Protein AF-A0A8T5AN10-F1 (afdb_monomer_lite)

Radius of gyration: 20.68 Å; chains: 1; bounding box: 49×26×60 Å

Foldseek 3Di:
DLLLLLLVVLLVVLEAEDDDPPDPCVVVVVVVVVVVNVVVVVVVVVVVVVLLLVLLVLLCVQLVVPLPFDSVLSSVLSVVLCVLVVVLSVVLNVVSVVQQHRFYAYPVDPVSNVVSVVVNVVSSVVSVVVCVVVLLVSLQVSLQSQLVSSCVSSVNSGPSVSSSVSSSVSSVVVVVVSVVVVVVD

Sequence (185 aa):
MFVAAVVTALAYSKIQFVGRPSGALFPTFWAILIFVMVIAVVFMYGILVVIWFIESVIVKFACGKGSGWDLKPAASITGYTFLVDIILVLVTAVAFWFLIPPVTINIADLKSAQQAVTIFRAQLDWFWLCCLPVSLLGIAWKSYLGSLGAYFGTGGKCSRKWGFMVFFCIGFIGLLISFIAYALW

Secondary structure (DSSP, 8-state):
-HHHHHHHHHHHHTEEEES--SSTTHHHHHHHHHHHHHHHHHHHHHHHHHHHHHHHHHHHHHH-TTT---HHHHHHHHHHHHHHHHHHHHHHHHHHHHHS--EEEETT-HHHHHHHHHHHHHHHHHHHHHHHHHHHHHHHHHHHHHHHHHHHHTTT-S-HHHHHHHHHHHHHHHHHHHHHHHHT-

Structure (mmCIF, N/CA/C/O backbone):
data_AF-A0A8T5AN10-F1
#
_entry.id   AF-A0A8T5AN10-F1
#
loop_
_atom_site.group_PDB
_atom_site.id
_atom_site.type_symbol
_atom_site.label_atom_id
_atom_site.label_alt_id
_atom_site.label_comp_id
_atom_site.label_asym_id
_atom_site.label_entity_id
_atom_site.label_seq_id
_atom_site.pdbx_PDB_ins_code
_atom_site.Cartn_x
_atom_site.Cartn_y
_atom_site.Cartn_z
_atom_site.occupancy
_atom_site.B_iso_or_equiv
_atom_site.auth_seq_id
_atom_site.auth_comp_id
_atom_site.auth_asym_id
_atom_site.auth_atom_id
_atom_site.pdbx_PDB_model_num
ATOM 1 N N . MET A 1 1 ? -3.321 1.758 -1.322 1.00 57.12 1 MET A N 1
ATOM 2 C CA . MET A 1 1 ? -2.128 2.617 -1.516 1.00 57.12 1 MET A CA 1
ATOM 3 C C . MET A 1 1 ? -0.815 1.847 -1.398 1.00 57.12 1 MET A C 1
ATOM 5 O O . MET A 1 1 ? -0.004 1.966 -2.304 1.00 57.12 1 MET A O 1
ATOM 9 N N . PHE A 1 2 ? -0.593 1.034 -0.355 1.00 63.88 2 PHE A N 1
ATOM 10 C CA . PHE A 1 2 ? 0.683 0.311 -0.174 1.00 63.88 2 PHE A CA 1
ATOM 11 C C . PHE A 1 2 ? 0.990 -0.681 -1.311 1.00 63.88 2 PHE A C 1
ATOM 13 O O . PHE A 1 2 ? 2.088 -0.677 -1.858 1.00 63.88 2 PHE A O 1
ATOM 20 N N . VAL A 1 3 ? -0.012 -1.458 -1.735 1.00 67.62 3 VAL A N 1
ATOM 21 C CA . VAL A 1 3 ? 0.102 -2.366 -2.890 1.00 67.62 3 VAL A CA 1
ATOM 22 C C . VAL A 1 3 ? 0.462 -1.600 -4.166 1.00 67.62 3 VAL A C 1
ATOM 24 O O . VAL A 1 3 ? 1.348 -2.026 -4.893 1.00 67.62 3 VAL A O 1
ATOM 27 N N . ALA A 1 4 ? -0.143 -0.429 -4.389 1.00 67.25 4 ALA A N 1
ATOM 28 C CA . ALA A 1 4 ? 0.126 0.409 -5.558 1.00 67.25 4 ALA A CA 1
ATOM 29 C C . ALA A 1 4 ? 1.594 0.816 -5.658 1.00 67.25 4 ALA A C 1
ATOM 31 O O . ALA A 1 4 ? 2.234 0.613 -6.682 1.00 67.25 4 ALA A O 1
ATOM 32 N N . ALA A 1 5 ? 2.128 1.355 -4.562 1.00 68.50 5 ALA A N 1
ATOM 33 C CA . ALA A 1 5 ? 3.503 1.826 -4.490 1.00 68.50 5 ALA A CA 1
ATOM 34 C C . ALA A 1 5 ? 4.505 0.694 -4.750 1.00 68.50 5 ALA A C 1
ATOM 36 O O . ALA A 1 5 ? 5.470 0.871 -5.491 1.00 68.50 5 ALA A O 1
ATOM 37 N N . VAL A 1 6 ? 4.251 -0.479 -4.162 1.00 72.06 6 VAL A N 1
ATOM 38 C CA . VAL A 1 6 ? 5.112 -1.654 -4.319 1.00 72.06 6 VAL A CA 1
ATOM 39 C C . VAL A 1 6 ? 5.021 -2.224 -5.730 1.00 72.06 6 VAL A C 1
ATOM 41 O O . VAL A 1 6 ? 6.056 -2.510 -6.319 1.00 72.06 6 VAL A O 1
ATOM 44 N N . VA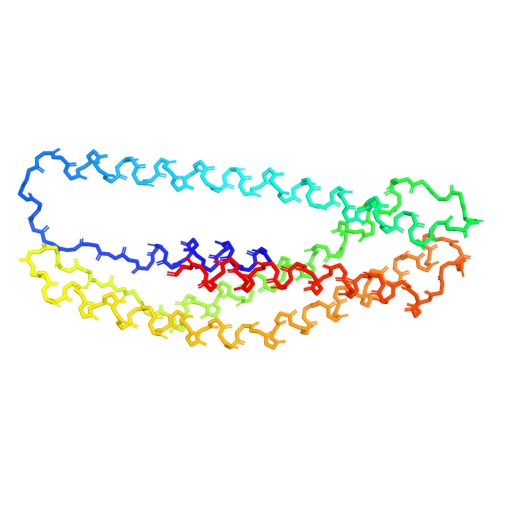L A 1 7 ? 3.822 -2.328 -6.308 1.00 73.00 7 VAL A N 1
ATOM 45 C CA . VAL A 1 7 ? 3.641 -2.761 -7.703 1.00 73.00 7 VAL A CA 1
ATOM 46 C C . VAL A 1 7 ? 4.370 -1.819 -8.657 1.00 73.00 7 VAL A C 1
ATOM 48 O O . VAL A 1 7 ? 5.088 -2.289 -9.531 1.00 73.00 7 VAL A O 1
ATOM 51 N N . THR A 1 8 ? 4.279 -0.505 -8.449 1.00 72.81 8 THR A N 1
ATOM 52 C CA . THR A 1 8 ? 5.019 0.477 -9.248 1.00 72.81 8 THR A CA 1
ATOM 53 C C . THR A 1 8 ? 6.532 0.296 -9.108 1.00 72.81 8 THR A C 1
ATOM 55 O O . THR A 1 8 ? 7.234 0.230 -10.114 1.00 72.81 8 THR A O 1
ATOM 58 N N . ALA A 1 9 ? 7.053 0.154 -7.885 1.00 75.19 9 ALA A N 1
ATOM 59 C CA . ALA A 1 9 ? 8.483 -0.068 -7.656 1.00 75.19 9 ALA A CA 1
ATOM 60 C C . ALA A 1 9 ? 8.988 -1.373 -8.303 1.00 75.19 9 ALA A C 1
ATOM 62 O O . ALA A 1 9 ? 10.062 -1.402 -8.906 1.00 75.19 9 ALA A O 1
ATOM 63 N N . LEU A 1 10 ? 8.198 -2.447 -8.222 1.00 79.56 10 LEU A N 1
ATOM 64 C CA . LEU A 1 10 ? 8.506 -3.720 -8.870 1.00 79.56 10 LEU A CA 1
ATOM 65 C C . LEU A 1 10 ? 8.392 -3.634 -10.396 1.00 79.56 10 LEU A C 1
ATOM 67 O O . LEU A 1 10 ? 9.184 -4.254 -11.097 1.00 79.56 10 LEU A O 1
ATOM 71 N N . ALA A 1 11 ? 7.461 -2.845 -10.930 1.00 80.50 11 ALA A N 1
ATOM 72 C CA . ALA A 1 11 ? 7.365 -2.609 -12.364 1.00 80.50 11 ALA A CA 1
ATOM 73 C C . ALA A 1 11 ? 8.633 -1.941 -12.898 1.00 80.50 11 ALA A C 1
ATOM 75 O O . ALA A 1 11 ? 9.181 -2.396 -13.899 1.00 80.50 11 ALA A O 1
ATOM 76 N N . TYR A 1 12 ? 9.166 -0.941 -12.191 1.00 78.50 12 TYR A N 1
ATOM 77 C CA . TYR A 1 12 ? 10.433 -0.314 -12.571 1.00 78.50 12 TYR A CA 1
ATOM 78 C C . TYR A 1 12 ? 11.617 -1.286 -12.541 1.00 78.50 12 TYR A C 1
ATOM 80 O O . TYR A 1 12 ? 12.475 -1.206 -13.418 1.00 78.50 12 TYR A O 1
ATOM 88 N N . SER A 1 13 ? 11.660 -2.238 -11.602 1.00 79.62 13 SER A N 1
ATOM 89 C CA . SER A 1 13 ? 12.754 -3.222 -11.541 1.00 79.62 13 SER A CA 1
ATOM 90 C C . SER A 1 13 ? 12.724 -4.253 -12.678 1.00 79.62 13 SER A C 1
ATOM 92 O O . SER A 1 13 ? 13.742 -4.884 -12.963 1.00 79.62 13 SER A O 1
ATOM 94 N N . LYS A 1 14 ? 11.581 -4.406 -13.361 1.00 82.88 14 LYS A N 1
ATOM 95 C CA . LYS A 1 14 ? 11.419 -5.283 -14.530 1.00 82.88 14 LYS A CA 1
ATOM 96 C C . LYS A 1 14 ? 11.853 -4.626 -15.844 1.00 82.88 14 LYS A C 1
ATOM 98 O O . LYS A 1 14 ? 11.997 -5.343 -16.832 1.00 82.88 14 LYS A O 1
ATOM 103 N N . ILE A 1 15 ? 12.072 -3.308 -15.877 1.00 84.00 15 ILE A N 1
ATOM 104 C CA . ILE A 1 15 ? 12.476 -2.590 -17.092 1.00 84.00 15 ILE A CA 1
ATOM 105 C C . ILE A 1 15 ? 13.997 -2.654 -17.256 1.00 84.00 15 ILE A C 1
ATOM 107 O O . ILE A 1 15 ? 14.756 -2.175 -16.417 1.00 84.00 15 ILE A O 1
ATOM 111 N N . GLN A 1 16 ? 14.446 -3.201 -18.381 1.00 82.69 16 GLN A N 1
ATOM 112 C CA . GLN A 1 16 ? 15.849 -3.261 -1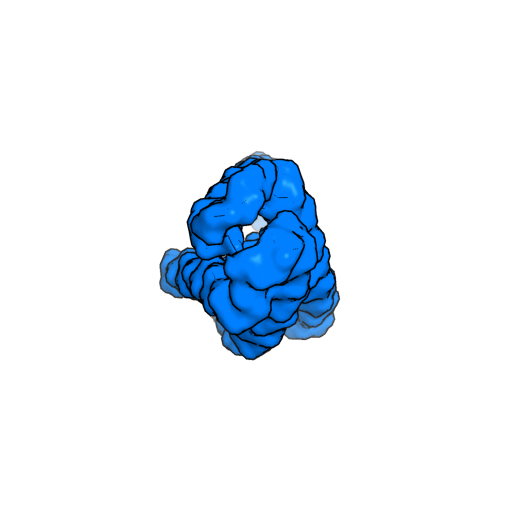8.774 1.00 82.69 16 GLN A CA 1
ATOM 113 C C . GLN A 1 16 ? 16.046 -2.459 -20.056 1.00 82.69 16 GLN A C 1
ATOM 115 O O . GLN A 1 16 ? 15.373 -2.698 -21.052 1.00 82.69 16 GLN A O 1
ATOM 120 N N . PHE A 1 17 ? 16.978 -1.514 -20.065 1.00 77.69 17 PHE A N 1
ATOM 121 C CA . PHE A 1 17 ? 17.279 -0.743 -21.270 1.00 77.69 17 PHE A CA 1
ATOM 122 C C . PHE A 1 17 ? 18.488 -1.354 -21.972 1.00 77.69 17 PHE A C 1
ATOM 124 O O . PHE A 1 17 ? 19.524 -1.579 -21.348 1.00 77.69 17 PHE A O 1
ATOM 131 N N . VAL A 1 18 ? 18.354 -1.622 -23.270 1.00 76.06 18 VAL A N 1
ATOM 132 C CA . VAL A 1 18 ? 19.391 -2.250 -24.098 1.00 76.06 18 VAL A CA 1
ATOM 133 C C . VAL A 1 18 ? 19.685 -1.351 -25.296 1.00 76.06 18 VAL A C 1
ATOM 135 O O . VAL A 1 18 ? 18.785 -0.734 -25.858 1.00 76.06 18 VAL A O 1
ATOM 138 N N . GLY A 1 19 ? 20.954 -1.258 -25.685 1.00 65.62 19 GLY A N 1
ATOM 139 C CA . GLY A 1 19 ? 21.417 -0.432 -26.803 1.00 65.62 19 GLY A CA 1
ATOM 140 C C . GLY A 1 19 ? 22.648 0.384 -26.419 1.00 65.62 19 GLY A C 1
ATOM 141 O O . GLY A 1 19 ? 22.835 0.715 -25.250 1.00 65.62 19 GLY A O 1
ATOM 142 N N . ARG A 1 20 ? 23.522 0.687 -27.389 1.00 61.16 20 ARG A N 1
ATOM 143 C CA . ARG A 1 20 ? 24.678 1.566 -27.157 1.00 61.16 20 ARG A CA 1
ATOM 144 C C . ARG A 1 20 ? 24.143 2.975 -26.888 1.00 61.16 20 ARG A C 1
ATOM 146 O O . ARG A 1 20 ? 23.580 3.568 -27.808 1.00 61.16 20 ARG A O 1
ATOM 153 N N . PRO A 1 21 ? 24.320 3.535 -25.682 1.00 58.41 21 PRO A N 1
ATOM 154 C CA . PRO A 1 21 ? 23.979 4.923 -25.461 1.00 58.41 21 PRO A CA 1
ATOM 155 C C . PRO A 1 21 ? 24.988 5.756 -26.242 1.00 58.41 21 PRO A C 1
ATOM 157 O O . PRO A 1 21 ? 26.191 5.704 -25.980 1.00 58.41 21 PRO A O 1
ATOM 160 N N . SER A 1 22 ? 24.526 6.503 -27.234 1.00 51.16 22 SER A N 1
ATOM 161 C CA . SER A 1 22 ? 25.349 7.484 -27.930 1.00 51.16 22 SER A CA 1
ATOM 162 C C . SER A 1 22 ? 25.585 8.686 -27.004 1.00 51.16 22 SER A C 1
ATOM 164 O O . SER A 1 22 ? 24.939 9.719 -27.149 1.00 51.16 22 SER A O 1
ATOM 166 N N . GLY A 1 23 ? 26.465 8.543 -26.006 1.00 58.66 23 GLY A N 1
ATOM 167 C CA . GLY A 1 23 ? 26.969 9.663 -25.205 1.00 58.66 23 GLY A CA 1
ATOM 168 C C . GLY A 1 23 ? 27.204 9.379 -23.718 1.00 58.66 23 GLY A C 1
ATOM 169 O O . GLY A 1 23 ? 26.529 8.565 -23.091 1.00 58.66 23 GLY A O 1
ATOM 170 N N . ALA A 1 24 ? 28.130 10.144 -23.130 1.00 60.81 24 ALA A N 1
ATOM 171 C CA . ALA A 1 24 ? 28.491 10.142 -21.706 1.00 60.81 24 ALA A CA 1
ATOM 172 C C . ALA A 1 24 ? 27.356 10.574 -20.745 1.00 60.81 24 ALA A C 1
ATOM 174 O O . ALA A 1 24 ? 27.554 10.606 -19.535 1.00 60.81 24 ALA A O 1
ATOM 175 N N . LEU A 1 25 ? 26.169 10.908 -21.264 1.00 64.38 25 LEU A N 1
ATOM 176 C CA . LEU A 1 25 ? 25.013 11.386 -20.496 1.00 64.38 25 LEU A CA 1
ATOM 177 C C . LEU A 1 25 ? 24.139 10.257 -19.934 1.00 64.38 25 LEU A C 1
ATOM 179 O O . LEU A 1 25 ? 23.373 10.485 -19.001 1.00 64.38 25 LEU A O 1
ATOM 183 N N . PHE A 1 26 ? 24.251 9.039 -20.467 1.00 69.69 26 PHE A N 1
ATOM 184 C CA . PHE A 1 26 ? 23.431 7.906 -20.029 1.00 69.69 26 PHE A CA 1
ATOM 185 C C . PHE A 1 26 ? 23.692 7.475 -18.572 1.00 69.69 26 PHE A C 1
ATOM 187 O O . PHE A 1 26 ? 22.717 7.274 -17.849 1.00 69.69 26 PHE A O 1
ATOM 194 N N . PRO A 1 27 ? 24.947 7.402 -18.078 1.00 73.25 27 PRO A N 1
ATOM 195 C CA . PRO A 1 27 ? 25.214 7.120 -16.666 1.00 73.25 27 PRO A CA 1
ATOM 196 C C . PRO A 1 27 ? 24.633 8.191 -15.732 1.00 73.25 27 PRO A C 1
ATOM 198 O O . PRO A 1 27 ? 24.065 7.863 -14.694 1.00 73.25 27 PRO A O 1
ATOM 201 N N . THR A 1 28 ? 24.719 9.467 -16.122 1.00 76.56 28 THR A N 1
ATOM 202 C CA . THR A 1 28 ? 24.169 10.595 -15.354 1.00 76.56 28 THR A CA 1
ATOM 203 C C . THR A 1 28 ? 22.644 10.556 -15.314 1.00 76.56 28 THR A C 1
ATOM 205 O O . THR A 1 28 ? 22.054 10.725 -14.251 1.00 76.56 28 THR A O 1
ATOM 208 N N . PHE A 1 29 ? 21.998 10.277 -16.450 1.00 76.50 29 PHE A N 1
ATOM 209 C CA . PHE A 1 29 ? 20.549 10.085 -16.523 1.00 76.50 29 PHE A CA 1
ATOM 210 C C . PHE A 1 29 ? 20.086 8.951 -15.600 1.00 76.50 29 PHE A C 1
ATOM 212 O O . PHE A 1 29 ? 19.151 9.131 -14.822 1.00 76.50 29 PHE A O 1
ATOM 219 N N . TRP A 1 30 ? 20.786 7.815 -15.619 1.00 73.94 30 TRP A N 1
ATOM 220 C CA . TRP A 1 30 ? 20.497 6.691 -14.731 1.00 73.94 30 TRP A CA 1
ATOM 221 C C . TRP A 1 30 ? 20.664 7.026 -13.254 1.00 73.94 30 TRP A C 1
ATOM 223 O O . TRP A 1 30 ? 19.800 6.677 -12.450 1.00 73.94 30 TRP A O 1
ATOM 233 N N . ALA A 1 31 ? 21.740 7.724 -12.892 1.00 77.12 31 ALA A N 1
ATOM 234 C CA . ALA A 1 31 ? 21.970 8.155 -11.518 1.00 77.12 31 ALA A CA 1
ATOM 235 C C . ALA A 1 31 ? 20.852 9.087 -11.019 1.00 77.12 31 ALA A C 1
ATOM 237 O O . ALA A 1 31 ? 20.359 8.905 -9.907 1.00 77.12 31 ALA A O 1
ATOM 238 N N . ILE A 1 32 ? 20.400 10.032 -11.854 1.00 81.31 32 ILE A N 1
ATOM 239 C CA . ILE A 1 32 ? 19.269 10.917 -11.538 1.00 81.31 32 ILE A CA 1
ATOM 240 C C . ILE A 1 32 ? 17.982 10.104 -11.361 1.00 81.31 32 ILE A C 1
ATOM 242 O O . ILE A 1 32 ? 17.253 10.319 -10.396 1.00 81.31 32 ILE A O 1
ATOM 246 N N . LEU A 1 33 ? 17.712 9.147 -12.250 1.00 78.19 33 LEU A N 1
ATO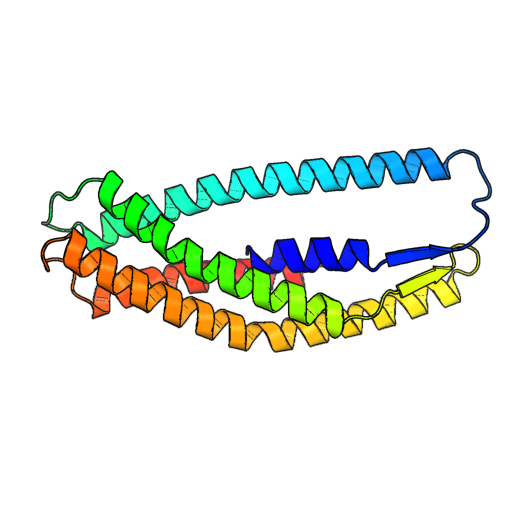M 247 C CA . LEU A 1 33 ? 16.498 8.331 -12.200 1.00 78.19 33 LEU A CA 1
ATOM 248 C C . LEU A 1 33 ? 16.446 7.479 -10.921 1.00 78.19 33 LEU A C 1
ATOM 250 O O . LEU A 1 33 ? 15.423 7.458 -10.237 1.00 78.19 33 LEU A O 1
ATOM 254 N N . ILE A 1 34 ? 17.565 6.856 -10.539 1.00 77.69 34 ILE A N 1
ATOM 255 C CA . ILE A 1 34 ? 17.687 6.112 -9.275 1.00 77.69 34 ILE A CA 1
ATOM 256 C C . ILE A 1 34 ? 17.513 7.049 -8.073 1.00 77.69 34 ILE A C 1
ATOM 258 O O . ILE A 1 34 ? 16.790 6.719 -7.137 1.00 77.69 34 ILE A O 1
ATOM 262 N N . PHE A 1 35 ? 18.133 8.229 -8.090 1.00 77.38 35 PHE A N 1
ATOM 263 C CA . PHE A 1 35 ? 18.009 9.197 -7.001 1.00 77.38 35 PHE A CA 1
ATOM 264 C C . PHE A 1 35 ? 16.558 9.659 -6.798 1.00 77.38 35 PHE A C 1
ATOM 266 O O . PHE A 1 35 ? 16.062 9.672 -5.670 1.00 77.38 35 PHE A O 1
ATOM 273 N N . VAL A 1 36 ? 15.847 9.958 -7.889 1.00 80.94 36 VAL A N 1
ATOM 274 C CA . VAL A 1 36 ? 14.420 10.314 -7.860 1.00 80.94 36 VAL A CA 1
ATOM 275 C C . VAL A 1 36 ? 13.575 9.159 -7.319 1.00 80.94 36 VAL A C 1
ATOM 277 O O . VAL A 1 36 ? 12.701 9.393 -6.485 1.00 80.94 36 VAL A O 1
ATOM 280 N N . MET A 1 37 ? 13.860 7.915 -7.721 1.00 72.81 37 MET A N 1
ATOM 281 C CA . MET A 1 37 ? 13.190 6.719 -7.187 1.00 72.81 37 MET A CA 1
ATOM 282 C C . MET A 1 37 ? 13.373 6.594 -5.672 1.00 72.81 37 MET A C 1
ATOM 284 O O . MET A 1 37 ? 12.403 6.371 -4.949 1.00 72.81 37 MET A O 1
ATOM 288 N N . VAL A 1 38 ? 14.600 6.775 -5.174 1.00 75.88 38 VAL A N 1
ATOM 289 C CA . VAL A 1 38 ? 14.901 6.690 -3.737 1.00 75.88 38 VAL A CA 1
ATOM 290 C C . VAL A 1 38 ? 14.159 7.777 -2.959 1.00 75.88 38 VAL A C 1
ATOM 292 O O . VAL A 1 38 ? 13.511 7.470 -1.958 1.00 75.88 38 VAL A O 1
ATOM 295 N N . ILE A 1 39 ? 14.186 9.028 -3.432 1.00 80.69 39 ILE A N 1
ATOM 296 C CA . ILE A 1 39 ? 13.437 10.126 -2.800 1.00 80.69 39 ILE A CA 1
ATOM 297 C C . ILE A 1 39 ? 11.939 9.826 -2.785 1.00 80.69 39 ILE A C 1
ATOM 299 O O . ILE A 1 39 ? 11.294 10.011 -1.753 1.00 80.69 39 ILE A O 1
ATOM 303 N N . ALA A 1 40 ? 11.385 9.334 -3.896 1.00 74.50 40 ALA A N 1
ATOM 304 C CA . ALA A 1 40 ? 9.974 8.983 -3.981 1.00 74.50 40 ALA A CA 1
ATOM 305 C C . ALA A 1 40 ? 9.594 7.910 -2.947 1.00 74.50 40 ALA A C 1
ATOM 307 O O . ALA A 1 40 ? 8.575 8.048 -2.273 1.00 74.50 40 ALA A O 1
ATOM 308 N N . VAL A 1 41 ? 10.431 6.885 -2.753 1.00 72.81 41 VAL A N 1
ATOM 309 C CA . VAL A 1 41 ? 10.208 5.840 -1.738 1.00 72.81 41 VAL A CA 1
ATOM 310 C C . VAL A 1 41 ? 10.250 6.412 -0.318 1.00 72.81 41 VAL A C 1
ATOM 312 O O . VAL A 1 41 ? 9.361 6.118 0.484 1.00 72.81 41 VAL A O 1
ATOM 315 N N . VAL A 1 42 ? 11.236 7.259 -0.002 1.00 77.75 42 VAL A N 1
ATOM 316 C CA . VAL A 1 42 ? 11.343 7.904 1.322 1.00 77.75 42 VAL A CA 1
ATOM 317 C C . VAL A 1 42 ? 10.124 8.784 1.599 1.00 77.75 42 VAL A C 1
ATOM 319 O O . VAL A 1 42 ? 9.525 8.708 2.674 1.00 77.75 42 VAL A O 1
ATOM 322 N N . PHE A 1 43 ? 9.715 9.585 0.616 1.00 80.12 43 PHE A N 1
ATOM 323 C CA . PHE A 1 43 ? 8.548 10.453 0.725 1.00 80.12 43 PHE A CA 1
ATOM 324 C C . PHE A 1 43 ? 7.254 9.650 0.919 1.00 80.12 43 PHE A C 1
ATOM 326 O O . PHE A 1 43 ? 6.438 9.979 1.782 1.00 80.12 43 PHE A O 1
ATOM 333 N N . MET A 1 44 ? 7.102 8.542 0.188 1.00 73.75 44 MET A N 1
ATOM 334 C CA . MET A 1 44 ? 5.975 7.622 0.346 1.00 73.75 44 MET A CA 1
ATOM 335 C C . MET A 1 44 ? 5.909 7.025 1.754 1.00 73.75 44 MET A C 1
ATOM 337 O O . MET A 1 44 ? 4.824 6.955 2.328 1.00 73.75 44 MET A O 1
ATOM 341 N N . TYR A 1 45 ? 7.046 6.654 2.350 1.00 75.12 45 TYR A N 1
ATOM 342 C CA . TYR A 1 45 ? 7.078 6.174 3.734 1.00 75.12 45 TYR A CA 1
ATOM 343 C C . TYR A 1 45 ? 6.608 7.245 4.729 1.00 75.12 45 TYR A C 1
ATOM 345 O O . TYR A 1 45 ? 5.811 6.957 5.622 1.00 75.12 45 TYR A O 1
ATOM 353 N N . GLY A 1 46 ? 7.027 8.500 4.538 1.00 80.62 46 GLY A N 1
ATOM 354 C CA . GLY A 1 46 ? 6.553 9.629 5.343 1.00 80.62 46 GLY A CA 1
ATOM 355 C C . GLY A 1 46 ? 5.035 9.821 5.257 1.00 80.62 46 GLY A C 1
ATOM 356 O O . GLY A 1 46 ? 4.365 9.925 6.285 1.00 80.62 46 GLY A O 1
ATOM 357 N N . ILE A 1 47 ? 4.473 9.785 4.044 1.00 81.75 47 ILE A N 1
ATOM 358 C CA . ILE A 1 47 ? 3.020 9.873 3.830 1.00 81.75 47 ILE A CA 1
ATOM 359 C C . ILE A 1 47 ? 2.285 8.731 4.539 1.00 81.75 47 ILE A C 1
ATOM 361 O O . ILE A 1 47 ? 1.235 8.961 5.135 1.00 81.75 47 ILE A O 1
ATOM 365 N N . LEU A 1 48 ? 2.827 7.512 4.518 1.00 77.31 48 LEU A N 1
ATOM 366 C CA . LEU A 1 48 ? 2.200 6.360 5.170 1.00 77.31 48 LEU A CA 1
ATOM 367 C C . LEU A 1 48 ? 2.071 6.542 6.684 1.00 77.31 48 LEU A C 1
ATOM 369 O O . LEU A 1 48 ? 1.022 6.225 7.242 1.00 77.31 48 LEU A O 1
ATOM 373 N N . VAL A 1 49 ? 3.092 7.101 7.339 1.00 83.56 49 VAL A N 1
ATOM 374 C CA . VAL A 1 49 ? 3.035 7.420 8.775 1.00 83.56 49 VAL A CA 1
ATOM 375 C C . VAL A 1 49 ? 1.949 8.461 9.057 1.00 83.56 49 VAL A C 1
ATOM 377 O O . VAL A 1 49 ? 1.183 8.315 10.010 1.00 83.56 49 VAL A O 1
ATOM 380 N N . VAL A 1 50 ? 1.840 9.484 8.205 1.00 87.00 50 VAL A N 1
ATOM 381 C CA . VAL A 1 50 ? 0.808 10.523 8.330 1.00 87.00 50 VAL A CA 1
ATOM 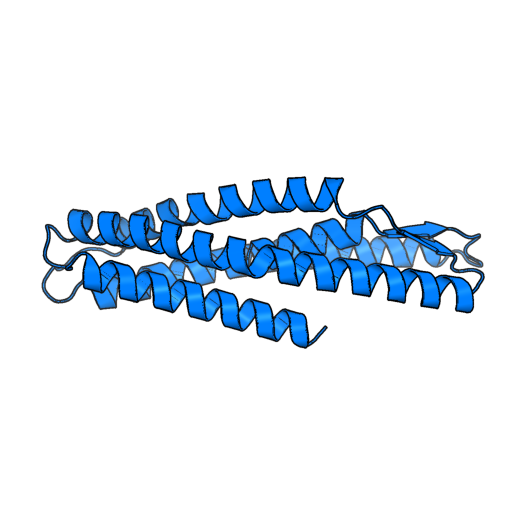382 C C . VAL A 1 50 ? -0.592 9.933 8.144 1.00 87.00 50 VAL A C 1
ATOM 384 O O . VAL A 1 50 ? -1.472 10.196 8.960 1.00 87.00 50 VAL A O 1
ATOM 387 N N . ILE A 1 51 ? -0.801 9.096 7.124 1.00 83.50 51 ILE A N 1
ATOM 388 C CA . ILE A 1 51 ? -2.087 8.424 6.883 1.00 83.50 51 ILE A CA 1
ATOM 389 C C . ILE A 1 51 ? -2.448 7.530 8.067 1.00 83.50 51 ILE A C 1
ATOM 391 O O . ILE A 1 51 ? -3.554 7.644 8.586 1.00 83.50 51 ILE A O 1
ATOM 395 N N . TRP A 1 52 ? -1.520 6.700 8.549 1.00 86.31 52 TRP A N 1
ATOM 396 C CA . TRP A 1 52 ? -1.749 5.863 9.729 1.00 86.31 52 TRP A CA 1
ATOM 397 C C . TRP A 1 52 ? -2.172 6.693 10.949 1.00 86.31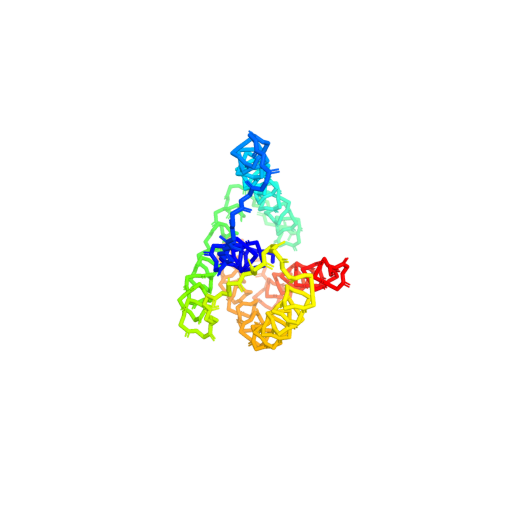 52 TRP A C 1
ATOM 399 O O . TRP A 1 52 ? -3.102 6.323 11.674 1.00 86.31 52 TRP A O 1
ATOM 409 N N . PHE A 1 53 ? -1.533 7.844 11.162 1.00 87.81 53 PHE A N 1
ATOM 410 C CA . PHE A 1 53 ? -1.902 8.748 12.245 1.00 87.81 53 PHE A CA 1
ATOM 411 C C . PHE A 1 53 ? -3.318 9.314 12.060 1.00 87.81 53 PHE A C 1
ATOM 413 O O . PHE A 1 53 ? -4.116 9.290 12.998 1.00 87.81 53 PHE A O 1
ATOM 420 N N . ILE A 1 54 ? -3.667 9.752 10.846 1.00 89.06 54 ILE A N 1
ATOM 421 C CA . ILE A 1 54 ? -5.011 10.242 10.507 1.00 89.06 54 ILE A CA 1
ATOM 422 C C . ILE A 1 54 ? -6.063 9.146 10.733 1.00 89.06 54 ILE A C 1
ATOM 424 O O . ILE A 1 54 ? -7.067 9.403 11.398 1.00 89.06 54 ILE A O 1
ATOM 428 N N . GLU A 1 55 ? -5.832 7.919 10.256 1.00 87.69 55 GLU A N 1
ATOM 429 C CA . GLU A 1 55 ? -6.732 6.777 10.476 1.00 87.69 55 GLU A CA 1
ATOM 430 C C . GLU A 1 55 ? -6.954 6.531 11.974 1.00 87.69 55 GLU A C 1
ATOM 432 O O . GLU A 1 55 ? -8.088 6.365 12.425 1.00 87.69 55 GLU A O 1
ATOM 437 N N . SER A 1 56 ? -5.882 6.584 12.766 1.00 88.00 56 SER A N 1
ATOM 438 C CA . SER A 1 56 ? -5.928 6.401 14.222 1.00 88.00 56 SER A CA 1
ATOM 439 C C . SER A 1 56 ? -6.771 7.473 14.915 1.00 88.00 56 SER A C 1
ATOM 441 O O . SER A 1 56 ? -7.547 7.170 15.826 1.00 88.00 56 SER A O 1
ATOM 443 N N . VAL A 1 57 ? -6.670 8.723 14.458 1.00 89.44 57 VAL A N 1
ATOM 444 C CA . VAL A 1 57 ? -7.490 9.836 14.948 1.00 89.44 57 VAL A CA 1
ATOM 445 C C . VAL A 1 57 ? -8.959 9.653 14.555 1.00 89.44 57 VAL A C 1
ATOM 447 O O . VAL A 1 57 ? -9.834 9.789 15.413 1.00 89.44 57 VAL A O 1
ATOM 450 N N . ILE A 1 58 ? -9.250 9.293 13.301 1.00 88.12 58 ILE A N 1
ATOM 451 C CA . ILE A 1 58 ? -10.625 9.053 12.831 1.00 88.12 58 ILE A CA 1
ATOM 452 C C . ILE A 1 58 ? -11.273 7.933 13.646 1.00 88.12 58 ILE A C 1
ATOM 454 O O . ILE A 1 58 ? -12.381 8.104 14.156 1.00 88.12 58 ILE A O 1
ATOM 458 N N . VAL A 1 59 ? -10.573 6.811 13.828 1.00 86.81 59 VAL A N 1
ATOM 459 C CA . VAL A 1 59 ? -11.059 5.681 14.626 1.00 86.81 59 VAL A CA 1
ATOM 460 C C . VAL A 1 59 ? -11.321 6.120 16.064 1.00 86.81 59 VAL A C 1
ATOM 462 O O . VAL A 1 59 ? -12.393 5.817 16.594 1.00 86.81 59 VAL A O 1
ATOM 465 N N . LYS A 1 60 ? -10.410 6.897 16.674 1.00 87.94 60 LYS A N 1
ATOM 466 C CA . LYS A 1 60 ? -10.599 7.452 18.022 1.00 87.94 60 LYS A CA 1
ATOM 467 C C . LYS A 1 60 ? -11.907 8.230 18.136 1.00 87.94 60 LYS A C 1
ATOM 469 O O . LYS A 1 60 ? -12.676 7.969 19.059 1.00 87.94 60 LYS A O 1
ATOM 474 N N . PHE A 1 61 ? -12.171 9.162 17.223 1.00 87.75 61 PHE A N 1
ATOM 475 C CA . PHE A 1 61 ? -13.383 9.984 17.266 1.00 87.75 61 PHE A CA 1
ATOM 476 C C . PHE A 1 61 ? -14.651 9.189 16.939 1.00 87.75 61 PHE A C 1
ATOM 478 O O . PHE A 1 61 ? -15.673 9.357 17.604 1.00 87.75 61 PHE A O 1
ATOM 485 N N . ALA A 1 62 ? -14.591 8.294 15.952 1.00 86.31 62 ALA A N 1
ATOM 486 C CA . ALA A 1 62 ? -15.748 7.529 15.499 1.00 86.31 62 ALA A CA 1
ATOM 487 C C . ALA A 1 62 ? -16.181 6.448 16.503 1.00 86.31 62 ALA A C 1
ATOM 489 O O . ALA A 1 62 ? -17.379 6.218 16.672 1.00 86.31 62 ALA A O 1
ATOM 490 N N . CYS A 1 63 ? -15.225 5.804 17.180 1.00 82.38 63 CYS A N 1
ATOM 491 C CA . CYS A 1 63 ? -15.475 4.723 18.142 1.00 82.38 63 CYS A CA 1
ATOM 492 C C . CYS A 1 63 ? -15.427 5.191 19.609 1.00 82.38 63 CYS A C 1
ATOM 494 O O . CYS A 1 63 ? -15.797 4.438 20.505 1.00 82.38 63 CYS A O 1
ATOM 496 N N . GLY A 1 64 ? -14.980 6.425 19.868 1.00 73.69 64 GLY A N 1
ATOM 497 C CA . GLY A 1 64 ? -14.747 6.959 21.213 1.00 73.69 64 GLY A CA 1
ATOM 498 C C . GLY A 1 64 ? -15.921 7.681 21.868 1.00 73.69 64 GLY A C 1
ATOM 499 O O . GLY A 1 64 ? -15.761 8.189 22.980 1.00 73.69 64 GLY A O 1
ATOM 500 N N . LYS A 1 65 ? -17.091 7.757 21.215 1.00 70.19 65 LYS A N 1
ATOM 501 C CA . LYS A 1 65 ? -18.275 8.423 21.783 1.00 70.19 65 LYS A CA 1
ATOM 502 C C . LYS A 1 65 ? -18.670 7.749 23.104 1.00 70.19 65 LYS A C 1
ATOM 504 O O . LYS A 1 65 ? -19.210 6.650 23.117 1.00 70.19 65 LYS A O 1
ATOM 509 N N . GLY A 1 66 ? -18.362 8.411 24.221 1.00 62.78 66 GLY A N 1
ATOM 510 C CA . GLY A 1 66 ? -18.679 7.950 25.575 1.00 62.78 66 GLY A CA 1
ATOM 511 C C . GLY A 1 66 ? -17.677 6.976 26.213 1.00 62.78 66 GLY A C 1
ATOM 512 O O . GLY A 1 66 ? -17.900 6.564 27.351 1.00 62.78 66 GLY A O 1
ATOM 513 N N . SER A 1 67 ? -16.577 6.591 25.548 1.00 63.06 67 SER A N 1
ATOM 514 C CA . SER A 1 67 ? -15.574 5.672 26.126 1.00 63.06 67 SER A CA 1
ATOM 515 C C . SER A 1 67 ? -14.397 6.359 26.805 1.00 63.06 67 SER A C 1
ATOM 517 O O . SER A 1 67 ? -13.760 5.727 27.640 1.00 63.06 67 SER A O 1
ATOM 519 N N . GLY A 1 68 ? -14.118 7.627 26.481 1.00 67.25 68 GLY A N 1
ATOM 520 C CA . GLY A 1 68 ? -12.945 8.336 27.004 1.00 67.25 68 GLY A CA 1
ATOM 521 C C . GLY A 1 68 ? -11.613 7.681 26.617 1.00 67.25 68 GLY A C 1
ATOM 522 O O . GLY A 1 68 ? -10.598 7.986 27.227 1.00 67.25 68 GLY A O 1
ATOM 523 N N . TRP A 1 69 ? -11.609 6.766 25.637 1.00 82.62 69 TRP A N 1
ATOM 524 C CA . TRP A 1 69 ? -10.415 6.005 25.285 1.00 82.62 69 TRP A CA 1
ATOM 525 C C . TRP A 1 69 ? -9.318 6.885 24.668 1.00 82.62 69 TRP A C 1
ATOM 527 O O . TRP A 1 69 ? -9.576 7.821 23.898 1.00 82.62 69 TRP A O 1
ATOM 537 N N . ASP A 1 70 ? -8.074 6.571 25.017 1.00 85.00 70 ASP A N 1
ATOM 538 C CA . ASP A 1 70 ? -6.906 7.327 24.584 1.00 85.00 70 ASP A CA 1
ATOM 539 C C . ASP A 1 70 ? -6.531 7.067 23.120 1.00 85.00 70 ASP A C 1
ATOM 541 O O . ASP A 1 70 ? -6.927 6.084 22.497 1.00 85.00 70 ASP A O 1
ATOM 545 N N . LEU A 1 71 ? -5.692 7.946 22.558 1.00 85.69 71 LEU A N 1
ATOM 546 C CA . LEU A 1 71 ? -5.162 7.759 21.202 1.00 85.69 71 LEU A CA 1
ATOM 547 C C . LEU A 1 71 ? -4.219 6.547 21.111 1.00 85.69 71 LEU A C 1
ATOM 549 O O . LEU A 1 71 ? -4.134 5.924 20.061 1.00 85.69 71 LEU A O 1
ATOM 553 N N . LYS A 1 72 ? -3.537 6.187 22.206 1.00 86.00 72 LYS A N 1
ATOM 554 C CA . LYS A 1 72 ? -2.601 5.052 22.261 1.00 86.00 72 LYS A CA 1
ATOM 555 C C . LYS A 1 72 ? -3.251 3.710 21.873 1.00 86.00 72 LYS A C 1
ATOM 557 O O . LYS A 1 72 ? -2.736 3.071 20.958 1.00 86.00 72 LYS A O 1
ATOM 562 N N . PRO A 1 73 ? -4.366 3.272 22.495 1.00 82.38 73 PRO A N 1
ATOM 563 C CA . PRO A 1 73 ? -5.034 2.036 22.091 1.00 82.38 73 PRO A CA 1
ATOM 564 C C . PRO A 1 73 ? -5.588 2.114 20.665 1.00 82.38 73 PRO A C 1
ATOM 566 O O . PRO A 1 73 ? -5.431 1.155 19.915 1.00 82.38 73 PRO A O 1
ATOM 569 N N . ALA A 1 74 ? -6.146 3.257 20.245 1.00 82.25 74 ALA A N 1
ATOM 570 C CA . ALA A 1 74 ? -6.607 3.440 18.867 1.00 82.25 74 ALA A CA 1
ATOM 571 C C . ALA A 1 74 ? -5.464 3.272 17.844 1.00 82.25 74 ALA A C 1
ATOM 573 O O . ALA A 1 74 ? -5.625 2.539 16.872 1.00 82.25 74 ALA A O 1
ATOM 574 N N . ALA A 1 75 ? -4.298 3.872 18.108 1.00 85.50 75 ALA A N 1
ATOM 575 C CA . ALA A 1 75 ? -3.096 3.766 17.279 1.00 85.50 75 ALA A CA 1
ATOM 576 C C . ALA A 1 75 ? -2.499 2.346 17.264 1.00 85.50 75 ALA A C 1
ATOM 578 O O . ALA A 1 75 ? -2.000 1.877 16.243 1.00 85.50 75 ALA A O 1
ATOM 579 N N . SER A 1 76 ? -2.567 1.628 18.387 1.00 87.81 76 SER A N 1
ATOM 580 C CA . SER A 1 76 ? -2.135 0.229 18.453 1.00 87.81 76 SER A CA 1
ATOM 581 C C . SER A 1 76 ? -3.034 -0.682 17.611 1.00 87.81 76 SER A C 1
ATOM 583 O O . SER A 1 76 ? -2.530 -1.529 16.874 1.00 87.81 76 SER A O 1
ATOM 585 N N . ILE A 1 77 ? -4.354 -0.475 17.660 1.00 86.44 77 ILE A N 1
ATOM 586 C CA . ILE A 1 77 ? -5.318 -1.253 16.874 1.00 86.44 77 ILE A CA 1
ATOM 587 C C . ILE A 1 77 ? -5.129 -0.989 15.381 1.00 86.44 77 ILE A C 1
ATOM 589 O O . ILE A 1 77 ? -5.007 -1.939 14.611 1.00 86.44 77 ILE A O 1
ATOM 593 N N . THR A 1 78 ? -5.055 0.277 14.957 1.00 85.19 78 THR A N 1
ATOM 594 C CA . THR A 1 78 ? -4.785 0.612 13.549 1.00 85.19 78 THR A CA 1
ATOM 595 C C . THR A 1 78 ? -3.430 0.062 13.103 1.00 85.19 78 THR A C 1
ATOM 597 O O . THR A 1 78 ? -3.342 -0.520 12.025 1.00 85.19 78 THR A O 1
ATOM 600 N N . GLY A 1 79 ? -2.395 0.127 13.946 1.00 83.19 79 GLY A N 1
ATOM 601 C CA . GLY A 1 79 ? -1.096 -0.498 13.678 1.00 83.19 79 GLY A CA 1
ATOM 602 C C . GLY A 1 79 ? -1.185 -2.014 13.467 1.00 83.19 79 GLY A C 1
ATOM 603 O O . GLY A 1 79 ? -0.578 -2.545 12.543 1.00 83.19 79 GLY A O 1
ATOM 604 N N . TYR A 1 80 ? -2.004 -2.723 14.247 1.00 85.19 80 TYR A N 1
ATOM 605 C CA . TYR A 1 80 ? -2.236 -4.155 14.033 1.00 85.19 80 TYR A CA 1
ATOM 606 C C . TYR A 1 80 ? -2.963 -4.431 12.711 1.00 85.19 80 TYR A C 1
ATOM 608 O O . TYR A 1 80 ? -2.654 -5.394 12.012 1.00 85.19 80 TYR A O 1
ATOM 616 N N . THR A 1 81 ? -3.890 -3.557 12.313 1.00 85.31 81 THR A N 1
ATOM 617 C CA . THR A 1 81 ? -4.579 -3.696 11.022 1.00 85.31 81 THR A CA 1
ATOM 618 C C . THR A 1 81 ? -3.652 -3.502 9.816 1.00 85.31 81 THR A C 1
ATOM 620 O O . THR A 1 81 ? -3.913 -4.085 8.766 1.00 85.31 81 THR A O 1
ATOM 623 N N . PHE A 1 82 ? -2.531 -2.783 9.967 1.00 83.06 82 PHE A N 1
ATOM 624 C CA . PHE A 1 82 ? -1.490 -2.675 8.933 1.00 83.06 82 PHE A CA 1
ATOM 625 C C . PHE A 1 82 ? -0.783 -4.006 8.644 1.00 83.06 82 PHE A C 1
ATOM 627 O O . PHE A 1 82 ? -0.221 -4.176 7.565 1.00 83.06 82 PHE A O 1
ATOM 634 N N . LEU A 1 83 ? -0.830 -4.981 9.557 1.00 85.25 83 LEU A N 1
ATOM 635 C CA . LEU A 1 83 ? -0.241 -6.302 9.326 1.00 85.25 83 LEU A CA 1
ATOM 636 C C . LEU A 1 83 ? -0.917 -7.015 8.143 1.00 85.25 83 LEU A C 1
ATOM 638 O O . LEU A 1 83 ? -0.242 -7.668 7.349 1.00 85.25 83 LEU A O 1
ATOM 642 N N . VAL A 1 84 ? -2.228 -6.819 7.970 1.00 87.94 84 VAL A N 1
ATOM 643 C CA . VAL A 1 84 ? -2.969 -7.321 6.801 1.00 87.94 84 VAL A CA 1
ATOM 644 C C . VAL A 1 84 ? -2.423 -6.699 5.519 1.00 87.94 84 VAL A C 1
ATOM 646 O O . VAL A 1 84 ? -2.158 -7.417 4.557 1.00 87.94 84 VAL A O 1
ATOM 649 N N . ASP A 1 85 ? -2.193 -5.385 5.522 1.00 83.00 85 ASP A N 1
ATOM 650 C CA . ASP A 1 85 ? -1.629 -4.680 4.371 1.00 83.00 85 ASP A CA 1
ATOM 651 C C . ASP A 1 85 ? -0.232 -5.225 4.021 1.00 83.00 85 ASP A C 1
ATOM 653 O O . ASP A 1 85 ? 0.047 -5.472 2.850 1.00 83.00 85 ASP A O 1
ATOM 657 N N . ILE A 1 86 ? 0.617 -5.508 5.018 1.00 83.94 86 ILE A N 1
ATOM 658 C CA . ILE A 1 86 ? 1.947 -6.111 4.812 1.00 83.94 86 ILE A CA 1
ATOM 659 C C . ILE A 1 86 ? 1.840 -7.496 4.160 1.00 83.94 86 ILE A C 1
ATOM 661 O O . ILE A 1 86 ? 2.552 -7.773 3.193 1.00 83.94 86 ILE A O 1
ATOM 665 N N . ILE A 1 87 ? 0.948 -8.362 4.654 1.00 88.88 87 ILE A N 1
ATOM 666 C CA . ILE A 1 87 ? 0.745 -9.705 4.086 1.00 88.88 87 ILE A CA 1
ATOM 667 C C . ILE A 1 87 ? 0.294 -9.604 2.628 1.00 88.88 87 ILE A C 1
ATOM 669 O O . ILE A 1 87 ? 0.862 -10.263 1.758 1.00 88.88 87 ILE A O 1
ATOM 673 N N . LEU A 1 88 ? -0.701 -8.761 2.342 1.00 87.44 88 LEU A N 1
ATOM 674 C CA . LEU A 1 88 ? -1.225 -8.592 0.986 1.00 87.44 88 LEU A CA 1
ATOM 675 C C . LEU A 1 88 ? -0.169 -8.051 0.033 1.00 87.44 88 LEU A C 1
ATOM 677 O O . LEU A 1 88 ? -0.085 -8.492 -1.111 1.00 87.44 88 LEU A O 1
ATOM 681 N N . VAL A 1 89 ? 0.654 -7.119 0.501 1.00 84.31 89 VAL A N 1
ATOM 682 C CA . VAL A 1 89 ? 1.767 -6.567 -0.268 1.00 84.31 89 VAL A CA 1
ATOM 683 C C . VAL A 1 89 ? 2.788 -7.644 -0.591 1.00 84.31 89 VAL A C 1
ATOM 685 O O . VAL A 1 89 ? 3.234 -7.715 -1.730 1.00 84.31 89 VAL A O 1
ATOM 688 N N . LEU A 1 90 ? 3.122 -8.509 0.365 1.00 85.88 90 LEU A N 1
ATOM 689 C CA . LEU A 1 90 ? 4.072 -9.595 0.148 1.00 85.88 90 LEU A CA 1
ATOM 690 C C . LEU A 1 90 ? 3.533 -10.616 -0.861 1.00 85.88 90 LEU A C 1
ATOM 692 O O . LEU A 1 90 ? 4.234 -10.973 -1.805 1.00 85.88 90 LEU A O 1
ATOM 696 N N . VAL A 1 91 ? 2.266 -11.017 -0.727 1.00 88.00 91 VAL A N 1
ATOM 697 C CA . VAL A 1 91 ? 1.600 -11.905 -1.696 1.00 88.00 91 VAL A CA 1
ATOM 698 C C . VAL A 1 91 ? 1.550 -11.261 -3.082 1.00 88.00 91 VAL A C 1
ATOM 700 O O . VAL A 1 91 ? 1.876 -11.912 -4.073 1.00 88.00 91 VAL A O 1
ATOM 703 N N . THR A 1 92 ? 1.203 -9.974 -3.162 1.00 85.88 92 THR A N 1
ATOM 704 C CA . THR A 1 92 ? 1.134 -9.248 -4.437 1.00 85.88 92 THR A CA 1
ATOM 705 C C . THR A 1 92 ? 2.515 -9.085 -5.063 1.00 85.88 92 THR A C 1
ATOM 707 O O . THR A 1 92 ? 2.651 -9.238 -6.270 1.00 85.88 92 THR A O 1
ATOM 710 N N . ALA A 1 93 ? 3.553 -8.830 -4.266 1.00 85.12 93 ALA A N 1
ATOM 711 C CA . ALA A 1 93 ? 4.927 -8.721 -4.743 1.00 85.12 93 ALA A CA 1
ATOM 712 C C . ALA A 1 93 ? 5.428 -10.044 -5.334 1.00 85.12 93 ALA A C 1
ATOM 714 O O . ALA A 1 93 ? 6.015 -10.054 -6.416 1.00 85.12 93 ALA A O 1
ATOM 715 N N . VAL A 1 94 ? 5.143 -11.163 -4.661 1.00 87.06 94 VAL A N 1
ATOM 716 C CA . VAL A 1 94 ? 5.452 -12.505 -5.168 1.00 87.06 94 VAL A CA 1
ATOM 717 C C . VAL A 1 94 ? 4.675 -12.777 -6.456 1.00 87.06 94 VAL A C 1
ATOM 719 O O . VAL A 1 94 ? 5.275 -13.154 -7.460 1.00 87.06 94 VAL A O 1
ATOM 722 N N . ALA A 1 95 ? 3.363 -12.524 -6.470 1.00 87.00 95 ALA A N 1
ATOM 723 C CA . ALA A 1 95 ? 2.535 -12.698 -7.662 1.00 87.00 95 ALA A CA 1
ATOM 724 C C . ALA A 1 95 ? 3.048 -11.854 -8.839 1.00 87.00 95 ALA A C 1
ATOM 726 O O . ALA A 1 95 ? 3.205 -12.371 -9.940 1.00 87.00 95 ALA A O 1
ATOM 727 N N . PHE A 1 96 ? 3.385 -10.584 -8.602 1.00 87.19 96 PHE A N 1
ATOM 728 C CA . PHE A 1 96 ? 3.951 -9.688 -9.608 1.00 87.19 96 PHE A CA 1
ATOM 729 C C . PHE A 1 96 ? 5.262 -10.235 -10.170 1.00 87.19 96 PHE A C 1
ATOM 731 O O . PHE A 1 96 ? 5.473 -10.246 -11.382 1.00 87.19 96 PHE A O 1
ATOM 738 N N . TRP A 1 97 ? 6.144 -10.724 -9.296 1.00 84.50 97 TRP A N 1
ATOM 739 C CA . TRP A 1 97 ? 7.447 -11.232 -9.702 1.00 84.50 97 TRP A CA 1
ATOM 740 C C . TRP A 1 97 ? 7.348 -12.406 -10.680 1.00 84.50 97 TRP A C 1
ATOM 742 O O . TRP A 1 97 ? 8.146 -12.466 -11.619 1.00 84.50 97 TRP A O 1
ATOM 752 N N . PHE A 1 98 ? 6.377 -13.301 -10.473 1.00 86.44 98 PHE A N 1
ATOM 753 C CA . PHE A 1 98 ? 6.161 -14.482 -11.311 1.00 86.44 98 PHE A CA 1
ATOM 754 C C . PHE A 1 98 ? 5.267 -14.224 -12.530 1.00 86.44 98 PHE A C 1
ATOM 756 O O . PHE A 1 98 ? 5.488 -14.839 -13.570 1.00 86.44 98 PHE A O 1
ATOM 763 N N . LEU A 1 99 ? 4.275 -13.337 -12.422 1.00 87.00 99 LEU A N 1
ATOM 764 C CA . LEU A 1 99 ? 3.302 -13.092 -13.491 1.00 87.00 99 LEU A CA 1
ATOM 765 C C . LEU A 1 99 ? 3.770 -12.046 -14.507 1.00 87.00 99 LEU A C 1
ATOM 767 O O . LEU A 1 99 ? 3.351 -12.106 -15.661 1.00 87.00 99 LEU A O 1
ATOM 771 N N . ILE A 1 100 ? 4.632 -11.105 -14.105 1.00 87.00 100 ILE A N 1
ATOM 772 C CA . ILE A 1 100 ? 5.113 -10.032 -14.980 1.00 87.00 100 ILE A CA 1
ATOM 773 C C . ILE A 1 100 ? 6.554 -10.320 -15.427 1.00 87.00 100 ILE A C 1
ATOM 775 O O . ILE A 1 100 ? 7.490 -10.275 -14.608 1.00 87.00 100 ILE A O 1
ATOM 779 N N . PRO A 1 101 ? 6.770 -10.632 -16.719 1.00 86.50 101 PRO A N 1
ATOM 780 C CA . PRO A 1 101 ? 8.107 -10.846 -17.248 1.00 86.50 101 PRO A CA 1
ATOM 781 C C . PRO A 1 101 ? 8.897 -9.526 -17.302 1.00 86.50 101 PRO A C 1
ATOM 783 O O . PRO A 1 101 ? 8.308 -8.446 -17.385 1.00 86.50 101 PRO A O 1
ATOM 786 N N . PRO A 1 102 ? 10.239 -9.585 -17.244 1.00 85.94 102 PRO A N 1
ATOM 787 C CA . PRO A 1 102 ? 11.068 -8.414 -17.503 1.00 85.94 102 PRO A CA 1
ATOM 788 C C . PRO A 1 102 ? 10.879 -7.928 -18.946 1.00 85.94 102 PRO A C 1
ATOM 790 O O . PRO A 1 102 ? 10.755 -8.735 -19.868 1.00 85.94 102 PRO A O 1
ATOM 793 N N . VAL A 1 103 ? 10.880 -6.609 -19.139 1.00 87.25 103 VAL A N 1
ATOM 794 C CA . VAL A 1 103 ? 10.758 -5.967 -20.452 1.00 87.25 103 VAL A CA 1
ATOM 795 C C . VAL A 1 103 ? 12.083 -5.333 -20.846 1.00 87.25 103 VAL A C 1
ATOM 797 O O . VAL A 1 103 ? 12.664 -4.551 -20.095 1.00 87.25 103 VAL A O 1
ATOM 800 N N . THR A 1 104 ? 12.561 -5.649 -22.046 1.00 86.06 104 THR A N 1
ATOM 801 C CA . THR A 1 104 ? 13.744 -5.015 -22.628 1.00 86.06 104 THR A CA 1
ATOM 802 C C . THR A 1 104 ? 13.328 -3.898 -23.578 1.00 86.06 104 THR A C 1
ATOM 804 O O . THR A 1 104 ? 12.679 -4.158 -24.591 1.00 86.06 104 THR A O 1
ATOM 807 N N . ILE A 1 105 ? 13.723 -2.663 -23.284 1.00 83.56 105 ILE A N 1
ATOM 808 C CA . ILE A 1 105 ? 13.477 -1.491 -24.126 1.00 83.56 105 ILE A CA 1
ATOM 809 C C . ILE A 1 105 ? 14.744 -1.201 -24.930 1.00 83.56 105 ILE A C 1
ATOM 811 O O . ILE A 1 105 ? 15.768 -0.803 -24.369 1.00 83.56 105 ILE A O 1
ATOM 815 N N . ASN A 1 106 ? 14.673 -1.398 -26.250 1.00 81.44 106 ASN A N 1
ATOM 816 C CA . ASN A 1 106 ? 15.767 -1.058 -27.153 1.00 81.44 106 ASN A CA 1
ATOM 817 C C . ASN A 1 106 ? 15.730 0.435 -27.500 1.00 81.44 106 ASN A C 1
ATOM 819 O O . ASN A 1 106 ? 14.923 0.878 -28.311 1.00 81.44 106 ASN A O 1
ATOM 823 N N . ILE A 1 107 ? 16.634 1.210 -26.907 1.00 79.12 107 ILE A N 1
ATOM 824 C CA . ILE A 1 107 ? 16.698 2.666 -27.105 1.00 79.12 107 ILE A CA 1
ATOM 825 C C . ILE A 1 107 ? 17.224 3.082 -28.488 1.00 79.12 107 ILE A C 1
ATOM 827 O O . ILE A 1 107 ? 17.118 4.253 -28.844 1.00 79.12 107 ILE A O 1
ATOM 831 N N . ALA A 1 108 ? 17.776 2.153 -29.275 1.00 80.62 108 ALA A N 1
ATOM 832 C CA . ALA A 1 108 ? 18.256 2.429 -30.629 1.00 80.62 108 ALA A CA 1
ATOM 833 C C . ALA A 1 108 ? 17.147 2.355 -31.697 1.00 80.62 108 ALA A C 1
ATOM 835 O O . ALA A 1 108 ? 17.336 2.864 -32.800 1.00 80.62 108 ALA A O 1
ATOM 836 N N . ASP A 1 109 ? 15.999 1.747 -31.383 1.00 83.31 109 ASP A N 1
ATOM 837 C CA . ASP A 1 109 ? 14.851 1.641 -32.288 1.00 83.31 109 ASP A CA 1
ATOM 838 C C . ASP A 1 109 ? 13.567 2.076 -31.574 1.00 83.31 109 ASP A C 1
ATOM 840 O O . ASP A 1 109 ? 12.954 1.320 -30.813 1.00 83.31 109 ASP A O 1
ATOM 844 N N . LEU A 1 110 ? 13.140 3.305 -31.879 1.00 82.75 110 LEU A N 1
ATOM 845 C CA . LEU A 1 110 ? 11.961 3.938 -31.295 1.00 82.75 110 LEU A CA 1
ATOM 846 C C . LEU A 1 110 ? 10.676 3.122 -31.504 1.00 82.75 110 LEU A C 1
ATOM 848 O O . LEU A 1 110 ? 9.838 3.092 -30.604 1.00 82.75 110 LEU A O 1
ATOM 852 N N . LYS A 1 111 ? 10.507 2.447 -32.650 1.00 87.38 111 LYS A N 1
ATOM 853 C CA . LYS A 1 111 ? 9.295 1.654 -32.915 1.00 87.38 111 LYS A CA 1
ATOM 854 C C . LYS A 1 111 ? 9.257 0.421 -32.021 1.00 87.38 111 LYS A C 1
ATOM 856 O O . LYS A 1 111 ? 8.229 0.141 -31.406 1.00 87.38 111 LYS A O 1
ATOM 861 N N . SER A 1 112 ? 10.391 -0.269 -31.897 1.00 84.69 112 SER A N 1
ATOM 862 C CA . SER A 1 112 ? 10.511 -1.420 -30.998 1.00 84.69 112 SER A CA 1
ATOM 863 C C . SER A 1 112 ? 10.313 -1.025 -29.528 1.00 84.69 112 SER A C 1
ATOM 865 O O . SER A 1 112 ? 9.621 -1.725 -28.789 1.00 84.69 112 SER A O 1
ATOM 867 N N . ALA A 1 113 ? 10.837 0.137 -29.119 1.00 83.25 113 ALA A N 1
ATOM 868 C CA . ALA A 1 113 ? 10.669 0.673 -27.774 1.00 83.25 113 ALA A CA 1
ATOM 869 C C . ALA A 1 113 ? 9.203 1.004 -27.470 1.00 83.25 113 ALA A C 1
ATOM 871 O O . ALA A 1 113 ? 8.694 0.618 -26.420 1.00 83.25 113 ALA A O 1
ATOM 872 N N . GLN A 1 114 ? 8.507 1.676 -28.393 1.00 87.56 114 GLN A N 1
ATOM 873 C CA . GLN A 1 114 ? 7.086 1.994 -28.240 1.00 87.56 114 GLN A CA 1
ATOM 874 C C . GLN A 1 114 ? 6.246 0.724 -28.098 1.00 87.56 114 GLN A C 1
ATOM 876 O O . GLN A 1 114 ? 5.449 0.623 -27.168 1.00 87.56 114 GLN A O 1
ATOM 881 N N . GLN A 1 115 ? 6.472 -0.273 -28.956 1.00 90.00 115 GLN A N 1
ATOM 882 C CA . GLN A 1 115 ? 5.740 -1.535 -28.892 1.00 90.00 115 GLN A CA 1
ATOM 883 C C . GLN A 1 115 ? 5.999 -2.288 -27.577 1.00 90.00 115 GLN A C 1
ATOM 885 O O . GLN A 1 115 ? 5.053 -2.786 -26.964 1.00 90.00 115 GLN A O 1
ATOM 890 N N . ALA A 1 116 ? 7.250 -2.329 -27.105 1.00 87.19 116 ALA A N 1
ATOM 891 C CA . ALA A 1 116 ? 7.602 -2.947 -25.827 1.00 87.19 116 ALA A CA 1
ATOM 892 C C . ALA A 1 116 ? 6.901 -2.262 -24.641 1.00 87.19 116 ALA A C 1
ATOM 894 O O . ALA A 1 116 ? 6.350 -2.940 -23.774 1.00 87.19 116 ALA A O 1
ATOM 895 N N . VAL A 1 117 ? 6.854 -0.925 -24.631 1.00 87.56 117 VAL A N 1
ATOM 896 C CA . VAL A 1 117 ? 6.161 -0.148 -23.592 1.00 87.56 117 VAL A CA 1
ATOM 897 C C . VAL A 1 117 ? 4.651 -0.386 -23.628 1.00 87.56 117 VAL A C 1
ATOM 899 O O . VAL A 1 117 ? 4.046 -0.563 -22.574 1.00 87.56 117 VAL A O 1
ATOM 902 N N . THR A 1 118 ? 4.030 -0.442 -24.810 1.00 89.44 118 THR A N 1
ATOM 903 C CA . THR A 1 118 ? 2.589 -0.715 -24.933 1.00 89.44 118 THR A CA 1
ATOM 904 C C . THR A 1 118 ? 2.224 -2.100 -24.400 1.00 89.44 118 THR A C 1
ATOM 906 O O . THR A 1 118 ? 1.254 -2.230 -23.656 1.00 89.44 118 THR A O 1
ATOM 909 N N . ILE A 1 119 ? 3.014 -3.126 -24.733 1.00 89.19 119 ILE A N 1
ATOM 910 C CA . ILE A 1 119 ? 2.798 -4.490 -24.227 1.00 89.19 119 ILE A CA 1
ATOM 911 C C . ILE A 1 119 ? 2.965 -4.524 -22.706 1.00 89.19 119 ILE A C 1
ATOM 913 O O . ILE A 1 119 ? 2.131 -5.099 -22.009 1.00 89.19 119 ILE A O 1
ATOM 917 N N . PHE A 1 120 ? 4.007 -3.874 -22.184 1.00 87.94 120 PHE A N 1
ATOM 918 C CA . PHE A 1 120 ? 4.250 -3.821 -20.747 1.00 87.94 120 PHE A CA 1
ATOM 919 C C . PHE A 1 120 ? 3.128 -3.091 -19.998 1.00 87.94 120 PHE A C 1
ATOM 921 O O . PHE A 1 120 ? 2.661 -3.578 -18.972 1.00 87.94 120 PHE A O 1
ATOM 928 N N . ARG A 1 121 ? 2.619 -1.976 -20.540 1.00 86.94 121 ARG A N 1
ATOM 929 C CA . ARG A 1 121 ? 1.463 -1.264 -19.974 1.00 86.94 121 ARG A CA 1
ATOM 930 C C . ARG A 1 121 ? 0.228 -2.161 -19.911 1.00 86.94 121 ARG A C 1
ATOM 932 O O . ARG A 1 121 ? -0.375 -2.266 -18.852 1.00 86.94 121 ARG A O 1
ATOM 939 N N . ALA A 1 122 ? -0.084 -2.873 -20.993 1.00 87.50 122 ALA A N 1
ATOM 940 C CA . ALA A 1 122 ? -1.217 -3.796 -21.019 1.00 87.50 122 ALA A CA 1
ATOM 941 C C . ALA A 1 122 ? -1.085 -4.929 -19.979 1.00 87.50 122 ALA A C 1
ATOM 943 O O . ALA A 1 122 ? -2.074 -5.329 -19.365 1.00 87.50 122 ALA A O 1
ATOM 944 N N . GLN A 1 123 ? 0.134 -5.430 -19.741 1.00 87.88 123 GLN A N 1
ATOM 945 C CA . GLN A 1 123 ? 0.398 -6.419 -18.688 1.00 87.88 123 GLN A CA 1
ATOM 946 C C . GLN A 1 123 ? 0.173 -5.840 -17.282 1.00 87.88 123 GLN A C 1
ATOM 948 O O . GLN A 1 123 ? -0.407 -6.515 -16.429 1.00 87.88 123 GLN A O 1
ATOM 953 N N . LEU A 1 124 ? 0.590 -4.591 -17.047 1.00 85.31 124 LEU A N 1
ATOM 954 C CA . LEU A 1 124 ? 0.344 -3.888 -15.786 1.00 85.31 124 LEU A CA 1
ATOM 955 C C . LEU A 1 124 ? -1.150 -3.623 -15.562 1.00 85.31 124 LEU A C 1
ATOM 957 O O . LEU A 1 124 ? -1.636 -3.892 -14.465 1.00 85.31 124 LEU A O 1
ATOM 961 N N . ASP A 1 125 ? -1.881 -3.175 -16.587 1.00 86.50 125 ASP A N 1
ATOM 962 C CA . ASP A 1 125 ? -3.334 -2.951 -16.529 1.00 86.50 125 ASP A CA 1
ATOM 963 C C . ASP A 1 125 ? -4.080 -4.227 -16.132 1.00 86.50 125 ASP A C 1
ATOM 965 O O . ASP A 1 125 ? -4.934 -4.224 -15.240 1.00 86.50 125 ASP A O 1
ATOM 969 N N . TRP A 1 126 ? -3.718 -5.347 -16.761 1.00 86.38 126 TRP A N 1
ATOM 970 C CA . TRP A 1 126 ? -4.314 -6.641 -16.456 1.00 86.38 126 TRP A CA 1
ATOM 971 C C . TRP A 1 126 ? -4.024 -7.079 -15.015 1.00 86.38 126 TRP A C 1
ATOM 973 O O . TRP A 1 126 ? -4.936 -7.477 -14.287 1.00 86.38 126 TRP A O 1
ATOM 983 N N . PHE A 1 127 ? -2.773 -6.943 -14.565 1.00 86.06 127 PHE A N 1
ATOM 984 C CA . PHE A 1 127 ? -2.384 -7.281 -13.195 1.00 86.06 127 PHE A CA 1
ATOM 985 C C . PHE A 1 127 ? -3.127 -6.437 -12.156 1.00 86.06 127 PHE A C 1
ATOM 987 O O . PHE A 1 127 ? -3.582 -6.952 -11.131 1.00 86.06 127 PHE A O 1
ATOM 994 N N . TRP A 1 128 ? -3.295 -5.145 -12.436 1.00 82.12 128 TRP A N 1
ATOM 995 C CA . TRP A 1 128 ? -4.050 -4.224 -11.596 1.00 82.12 128 TRP A CA 1
ATOM 996 C C . TRP A 1 128 ? -5.512 -4.629 -11.442 1.00 82.12 128 TRP A C 1
ATOM 998 O O . TRP A 1 128 ? -6.032 -4.642 -10.321 1.00 82.12 128 TRP A O 1
ATOM 1008 N N . LEU A 1 129 ? -6.153 -5.028 -12.541 1.00 84.31 129 LEU A N 1
ATOM 1009 C CA . LEU A 1 129 ? -7.524 -5.528 -12.524 1.00 84.31 129 LEU A CA 1
ATOM 1010 C C . LEU A 1 129 ? -7.650 -6.787 -11.645 1.00 84.31 129 LEU A C 1
ATOM 1012 O O . LEU A 1 129 ? -8.588 -6.902 -10.856 1.00 84.31 129 LEU A O 1
ATOM 1016 N N . CYS A 1 130 ? -6.671 -7.695 -11.715 1.00 84.44 130 CYS A N 1
ATOM 1017 C CA . CYS A 1 130 ? -6.615 -8.893 -10.874 1.00 84.44 130 CYS A CA 1
ATOM 1018 C C . CYS A 1 130 ? -6.359 -8.588 -9.387 1.00 84.44 130 CYS A C 1
ATOM 1020 O O . CYS A 1 130 ? -6.834 -9.320 -8.517 1.00 84.44 130 CYS A O 1
ATOM 1022 N N . CYS A 1 131 ? -5.648 -7.505 -9.065 1.00 82.69 131 CYS A N 1
ATOM 1023 C CA . CYS A 1 131 ? -5.381 -7.098 -7.682 1.00 82.69 131 CYS A CA 1
ATOM 1024 C C . CYS A 1 131 ? -6.584 -6.444 -6.989 1.00 82.69 131 CYS A C 1
ATOM 1026 O O . CYS A 1 131 ? -6.625 -6.374 -5.758 1.00 82.69 131 CYS A O 1
ATOM 1028 N N . LEU A 1 132 ? -7.572 -5.963 -7.745 1.00 83.81 132 LEU A N 1
ATOM 1029 C CA . LEU A 1 132 ? -8.761 -5.297 -7.212 1.00 83.81 132 LEU A CA 1
ATOM 1030 C C . LEU A 1 132 ? -9.593 -6.196 -6.270 1.00 83.81 132 LEU A C 1
ATOM 1032 O O . LEU A 1 132 ? -9.825 -5.780 -5.130 1.00 83.81 132 LEU A O 1
ATOM 1036 N N . PRO A 1 133 ? -9.992 -7.433 -6.643 1.00 85.50 133 PRO A N 1
ATOM 1037 C CA . PRO A 1 133 ? -10.705 -8.326 -5.725 1.00 85.50 133 PRO A CA 1
ATOM 1038 C C . PRO A 1 133 ? -9.870 -8.696 -4.492 1.00 85.50 133 PRO A C 1
ATOM 1040 O O . PRO A 1 133 ? -10.401 -8.747 -3.383 1.00 85.50 133 PRO A O 1
ATOM 1043 N N . VAL A 1 134 ? -8.556 -8.883 -4.653 1.00 85.31 134 VAL A N 1
ATOM 1044 C CA . VAL A 1 134 ? -7.634 -9.151 -3.534 1.00 85.31 134 VAL A CA 1
ATOM 1045 C C . VAL A 1 134 ? -7.591 -7.965 -2.568 1.00 85.31 134 VAL A C 1
ATOM 1047 O O . VAL A 1 134 ? -7.623 -8.148 -1.353 1.00 85.31 134 VAL A O 1
AT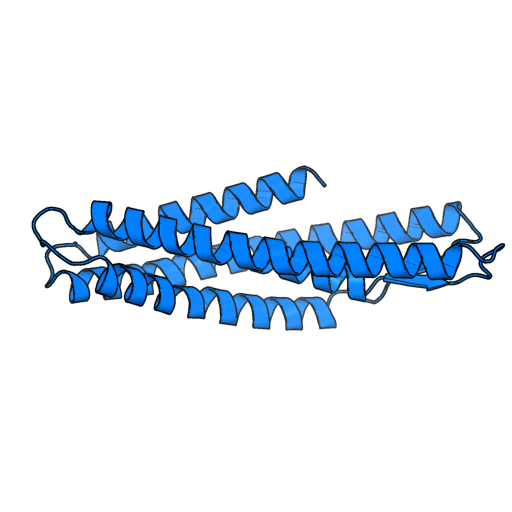OM 1050 N N . SER A 1 135 ? -7.597 -6.742 -3.096 1.00 85.38 135 SER A N 1
ATOM 1051 C CA . SER A 1 135 ? -7.620 -5.516 -2.296 1.00 85.38 135 SER A CA 1
ATOM 1052 C C . SER A 1 135 ? -8.931 -5.364 -1.522 1.00 85.38 135 SER A C 1
ATOM 1054 O O . SER A 1 135 ? -8.909 -4.990 -0.353 1.00 85.38 135 SER A O 1
ATOM 1056 N N . LEU A 1 136 ? -10.073 -5.705 -2.131 1.00 88.31 136 LEU A N 1
ATOM 1057 C CA . LEU A 1 136 ? -11.377 -5.703 -1.456 1.00 88.31 136 LEU A CA 1
ATOM 1058 C C . LEU A 1 136 ? -11.447 -6.734 -0.323 1.00 88.31 136 LEU A C 1
ATOM 1060 O O . LEU A 1 136 ? -11.900 -6.407 0.776 1.00 88.31 136 LEU A O 1
ATOM 1064 N N . LEU A 1 137 ? -10.955 -7.953 -0.560 1.00 90.25 137 LEU A N 1
ATOM 1065 C CA . LEU A 1 137 ? -10.814 -8.973 0.485 1.00 90.25 137 LEU A CA 1
ATOM 1066 C C . LEU A 1 137 ? -9.903 -8.489 1.615 1.00 90.25 137 LEU A C 1
ATOM 1068 O O . LEU A 1 137 ? -10.215 -8.666 2.793 1.00 90.25 137 LEU A O 1
ATOM 1072 N N . GLY A 1 138 ? -8.814 -7.816 1.251 1.00 88.69 138 GLY A N 1
ATOM 1073 C CA . GLY A 1 138 ? -7.905 -7.183 2.188 1.00 88.69 138 GLY A CA 1
ATOM 1074 C C . GLY A 1 138 ? -8.575 -6.148 3.077 1.00 88.69 138 GLY A C 1
ATOM 1075 O O . GLY A 1 138 ? -8.433 -6.200 4.296 1.00 88.69 138 GLY A O 1
ATOM 1076 N N . ILE A 1 139 ? -9.374 -5.254 2.491 1.00 91.06 139 ILE A N 1
ATOM 1077 C CA . ILE A 1 139 ? -10.147 -4.254 3.235 1.00 91.06 139 ILE A CA 1
ATOM 1078 C C . ILE A 1 139 ? -11.152 -4.931 4.161 1.00 91.06 139 ILE A C 1
ATOM 1080 O O . ILE A 1 139 ? -11.273 -4.526 5.316 1.00 91.06 139 ILE A O 1
ATOM 1084 N N . ALA A 1 140 ? -11.851 -5.971 3.703 1.00 93.00 140 ALA A N 1
ATOM 1085 C CA . ALA A 1 140 ? -12.797 -6.706 4.537 1.00 93.00 140 ALA A CA 1
ATOM 1086 C C . ALA A 1 140 ? -12.102 -7.358 5.746 1.00 93.00 140 ALA A C 1
ATOM 1088 O O . ALA A 1 140 ? -12.573 -7.223 6.878 1.00 93.00 140 ALA A O 1
ATOM 1089 N N . TRP A 1 141 ? -10.945 -7.992 5.534 1.00 93.25 141 TRP A N 1
ATOM 1090 C CA . TRP A 1 141 ? -10.142 -8.582 6.606 1.00 93.25 141 TRP A CA 1
ATOM 1091 C C . TRP A 1 141 ? -9.615 -7.511 7.571 1.00 93.25 141 TRP A C 1
ATOM 1093 O O . TRP A 1 141 ? -9.821 -7.607 8.785 1.00 93.25 141 TRP A O 1
ATOM 1103 N N . LYS A 1 142 ? -9.018 -6.438 7.042 1.00 91.50 142 LYS A N 1
ATOM 1104 C CA . LYS A 1 142 ? -8.557 -5.279 7.817 1.00 91.50 142 LYS A CA 1
ATOM 1105 C C . LYS A 1 142 ? -9.679 -4.720 8.696 1.00 91.50 142 LYS A C 1
ATOM 1107 O O . LYS A 1 142 ? -9.484 -4.487 9.888 1.00 91.50 142 LYS A O 1
ATOM 1112 N N . SER A 1 143 ? -10.874 -4.583 8.125 1.00 92.56 143 SER A N 1
ATOM 1113 C CA . SER A 1 143 ? -12.063 -4.062 8.806 1.00 92.56 143 SER A CA 1
ATOM 1114 C C . SER A 1 143 ? -12.568 -4.986 9.902 1.00 92.56 143 SER A C 1
ATOM 1116 O O . SER A 1 143 ? -12.961 -4.518 10.971 1.00 92.56 143 SER A O 1
ATOM 1118 N N . TYR A 1 144 ? -12.508 -6.299 9.682 1.00 93.25 144 TYR A N 1
ATOM 1119 C CA . TYR A 1 144 ? -12.845 -7.285 10.701 1.00 93.25 144 TYR A CA 1
ATOM 1120 C C . TYR A 1 144 ? -11.912 -7.183 11.915 1.00 93.25 144 TYR A C 1
ATOM 1122 O O . TYR A 1 144 ? -12.393 -7.008 13.038 1.00 93.25 144 TYR A O 1
ATOM 1130 N N . LEU A 1 145 ? -10.591 -7.196 11.702 1.00 92.19 145 LEU A N 1
ATOM 1131 C CA . LEU A 1 145 ? -9.612 -7.073 12.789 1.00 92.19 145 LEU A CA 1
ATOM 1132 C C . LEU A 1 145 ? -9.705 -5.719 13.503 1.00 92.19 145 LEU A C 1
ATOM 1134 O O . LEU A 1 145 ? -9.709 -5.674 14.734 1.00 92.19 145 LEU A O 1
ATOM 1138 N N . GLY A 1 146 ? -9.853 -4.630 12.746 1.00 90.06 146 GLY A N 1
ATOM 1139 C CA . GLY A 1 146 ? -10.035 -3.290 13.301 1.00 90.06 146 GLY A CA 1
ATOM 1140 C C . GLY A 1 146 ? -11.289 -3.186 14.168 1.00 90.06 146 GLY A C 1
ATOM 1141 O O . GLY A 1 146 ? -11.242 -2.631 15.265 1.00 90.06 146 GLY A O 1
ATOM 1142 N N . SER A 1 147 ? -12.399 -3.794 13.734 1.00 91.94 147 SER A N 1
ATOM 1143 C CA . SER A 1 147 ? -13.652 -3.812 14.496 1.00 91.94 147 SER A CA 1
ATOM 1144 C C . SER A 1 147 ? -13.542 -4.573 15.819 1.00 91.94 147 SER A C 1
ATOM 1146 O O . SER A 1 147 ? -14.072 -4.116 16.833 1.00 91.94 147 SER A O 1
ATOM 1148 N N . LEU A 1 148 ? -12.828 -5.705 15.831 1.00 91.62 148 LEU A N 1
ATOM 1149 C CA . LEU A 1 148 ? -12.574 -6.478 17.044 1.00 91.62 148 LEU A CA 1
ATOM 1150 C C . LEU A 1 148 ? -11.693 -5.685 18.006 1.00 91.62 148 LEU A C 1
ATOM 1152 O O . LEU A 1 148 ? -12.039 -5.553 19.179 1.00 91.62 148 LEU A O 1
ATOM 1156 N N . GLY A 1 149 ? -10.605 -5.103 17.497 1.00 87.62 149 GLY A N 1
ATOM 1157 C CA . GLY A 1 149 ? -9.722 -4.250 18.283 1.00 87.62 149 GLY A CA 1
ATOM 1158 C C . GLY A 1 149 ? -10.472 -3.072 18.904 1.00 87.62 149 GLY A C 1
ATOM 1159 O O . GLY A 1 149 ? -10.363 -2.843 20.105 1.00 87.62 149 GLY A O 1
ATOM 1160 N N . ALA A 1 150 ? -11.300 -2.368 18.126 1.00 87.38 150 ALA A N 1
ATOM 1161 C CA . ALA A 1 150 ? -12.096 -1.244 18.619 1.00 87.38 150 ALA A CA 1
ATOM 1162 C C . ALA A 1 150 ? -13.153 -1.674 19.650 1.00 87.38 150 ALA A C 1
ATOM 1164 O O . ALA A 1 150 ? -13.357 -0.976 20.645 1.00 87.38 150 ALA A O 1
ATOM 1165 N N . TYR A 1 151 ? -13.800 -2.827 19.460 1.00 89.38 151 TYR A N 1
ATOM 1166 C CA . TYR A 1 151 ? -14.760 -3.370 20.424 1.00 89.38 151 TYR A CA 1
ATOM 1167 C C . TYR A 1 151 ? -14.096 -3.645 21.779 1.00 89.38 151 TYR A C 1
ATOM 1169 O O . TYR A 1 151 ? -14.566 -3.152 22.804 1.00 89.38 151 TYR A O 1
ATOM 1177 N N . PHE A 1 152 ? -12.976 -4.373 21.798 1.00 88.56 152 PHE A N 1
ATOM 1178 C CA . PHE A 1 152 ? -12.271 -4.686 23.045 1.00 88.56 152 PHE A CA 1
ATOM 1179 C C . PHE A 1 152 ? -11.588 -3.456 23.655 1.00 88.56 152 PHE A C 1
ATOM 1181 O O . PHE A 1 152 ? -11.692 -3.235 24.859 1.00 88.56 152 PHE A O 1
ATOM 1188 N N . GLY A 1 153 ? -10.969 -2.605 22.834 1.00 83.69 153 GLY A N 1
ATOM 1189 C CA . GLY A 1 153 ? -10.285 -1.390 23.285 1.00 83.69 153 GLY A CA 1
ATOM 1190 C C . GLY A 1 153 ? -11.216 -0.320 23.863 1.00 83.69 153 GLY A C 1
ATOM 1191 O O . GLY A 1 153 ? -10.780 0.497 24.667 1.00 83.69 153 GLY A O 1
ATOM 1192 N N . THR A 1 154 ? -12.501 -0.329 23.498 1.00 84.62 154 THR A N 1
ATOM 1193 C CA . THR A 1 154 ? -13.519 0.577 24.067 1.00 84.62 154 THR A CA 1
ATOM 1194 C C . THR A 1 154 ? -14.335 -0.057 25.197 1.00 84.62 154 THR A C 1
ATOM 1196 O O . THR A 1 154 ? -15.289 0.562 25.670 1.00 84.62 154 THR A O 1
ATOM 1199 N N . GLY A 1 155 ? -14.007 -1.285 25.618 1.00 83.81 155 GLY A N 1
ATOM 1200 C CA . GLY A 1 155 ? -14.780 -2.021 26.622 1.00 83.81 155 GLY A CA 1
ATOM 1201 C C . GLY A 1 155 ? -16.209 -2.343 26.169 1.00 83.81 155 GLY A C 1
ATOM 1202 O O . GLY A 1 155 ? -17.129 -2.336 26.980 1.00 83.81 155 GLY A O 1
ATOM 1203 N N . GLY A 1 156 ? -16.420 -2.555 24.867 1.00 82.81 156 GLY A N 1
ATOM 1204 C CA . GLY A 1 156 ? -17.720 -2.880 24.276 1.00 82.81 156 GLY A CA 1
ATOM 1205 C C . GLY A 1 156 ? -18.611 -1.680 23.942 1.00 82.81 156 GLY A C 1
ATOM 1206 O O . GLY A 1 156 ? -19.710 -1.876 23.426 1.00 82.81 156 GLY A O 1
ATOM 1207 N N . LYS A 1 157 ? -18.159 -0.439 24.182 1.00 84.81 157 LYS A N 1
ATOM 1208 C CA . LYS A 1 157 ? -18.943 0.768 23.857 1.00 84.81 157 LYS A CA 1
ATOM 1209 C C . LYS A 1 157 ? -19.047 1.027 22.353 1.00 84.81 157 LYS A C 1
ATOM 1211 O O . LYS A 1 157 ? -20.067 1.529 21.888 1.00 84.81 157 LYS A O 1
ATOM 1216 N N . CYS A 1 158 ? -18.024 0.664 21.579 1.00 85.94 158 CYS A N 1
ATOM 1217 C CA . CYS A 1 158 ? -18.118 0.646 20.124 1.00 85.94 158 CYS A CA 1
ATOM 1218 C C . CYS A 1 158 ? -18.674 -0.703 19.657 1.00 85.94 158 CYS A C 1
ATOM 1220 O O . CYS A 1 158 ? -18.039 -1.739 19.851 1.00 85.94 158 CYS A O 1
ATOM 1222 N N . SER A 1 159 ? -19.849 -0.704 19.018 1.00 89.31 159 SER A N 1
ATOM 1223 C CA . SER A 1 159 ? -20.411 -1.938 18.460 1.00 89.31 159 SER A CA 1
ATOM 1224 C C . SER A 1 159 ? -19.523 -2.491 17.339 1.00 89.31 159 SER A C 1
ATOM 1226 O O . SER A 1 159 ? -18.985 -1.738 16.526 1.00 89.31 159 SER A O 1
ATOM 1228 N N . ARG A 1 160 ? -19.416 -3.823 17.236 1.00 89.50 160 ARG A N 1
ATOM 1229 C CA . ARG A 1 160 ? -18.614 -4.480 16.183 1.00 89.50 160 ARG A CA 1
ATOM 1230 C C . ARG A 1 160 ? -19.037 -4.052 14.774 1.00 89.50 160 ARG A C 1
ATOM 1232 O O . ARG A 1 160 ? -18.188 -3.824 13.924 1.00 89.50 160 ARG A O 1
ATOM 1239 N N . LYS A 1 161 ? -20.347 -3.895 14.542 1.00 91.31 161 LYS A N 1
ATOM 1240 C CA . LYS A 1 161 ? -20.894 -3.447 13.250 1.00 91.31 161 LYS A CA 1
ATOM 1241 C C . LYS A 1 161 ? -20.440 -2.027 12.905 1.00 91.31 161 LYS A C 1
ATOM 1243 O O . LYS A 1 161 ? -20.035 -1.778 11.775 1.00 91.31 161 LYS A O 1
ATOM 1248 N N . TRP A 1 162 ? -20.471 -1.120 13.883 1.00 90.00 162 TRP A N 1
ATOM 1249 C CA . TRP A 1 162 ? -20.021 0.258 13.692 1.00 90.00 162 TRP A CA 1
ATOM 1250 C C . TRP A 1 162 ? -18.514 0.333 13.447 1.00 90.00 162 TRP A C 1
ATOM 1252 O O . TRP A 1 162 ? -18.086 0.952 12.478 1.00 90.00 162 TRP A O 1
ATOM 1262 N N . GLY A 1 163 ? -17.719 -0.370 14.261 1.00 87.25 163 GLY A N 1
ATOM 1263 C CA . GLY A 1 163 ? -16.276 -0.475 14.054 1.00 87.25 163 GLY A CA 1
ATOM 1264 C C . GLY A 1 163 ? -15.941 -0.999 12.657 1.00 87.25 163 GLY A C 1
ATOM 1265 O O . GLY A 1 163 ? -15.145 -0.389 11.952 1.00 87.25 163 GLY A O 1
ATOM 1266 N N . PHE A 1 164 ? -16.608 -2.069 12.213 1.00 93.00 164 PHE A N 1
ATOM 1267 C CA . PHE A 1 164 ? -16.408 -2.617 10.871 1.00 93.00 164 PHE A CA 1
ATOM 1268 C C . PHE A 1 164 ? -16.691 -1.581 9.779 1.00 93.00 164 PHE A C 1
ATOM 1270 O O . PHE A 1 164 ? -15.851 -1.394 8.907 1.00 93.00 164 PHE A O 1
ATOM 1277 N N . MET A 1 165 ? -17.824 -0.870 9.843 1.00 93.31 165 MET A N 1
ATOM 1278 C CA . MET A 1 165 ? -18.153 0.170 8.859 1.00 93.31 165 MET A CA 1
ATOM 1279 C C . MET A 1 165 ? -17.108 1.285 8.812 1.00 93.31 165 MET A C 1
ATOM 1281 O O . MET A 1 165 ? -16.727 1.706 7.725 1.00 93.31 165 MET A O 1
ATOM 1285 N N . VAL A 1 166 ? -16.618 1.749 9.966 1.00 90.19 166 VAL A N 1
ATOM 1286 C CA . VAL A 1 166 ? -15.601 2.811 10.023 1.00 90.19 166 VAL A CA 1
ATOM 1287 C C . VAL A 1 166 ? -14.322 2.368 9.314 1.00 90.19 166 VAL A C 1
ATOM 1289 O O . VAL A 1 166 ? -13.855 3.061 8.412 1.00 90.19 166 VAL A O 1
ATOM 1292 N N . PHE A 1 167 ? -13.781 1.200 9.672 1.00 91.00 167 PHE A N 1
ATOM 1293 C CA . PHE A 1 167 ? -12.571 0.683 9.030 1.00 91.00 167 PHE A CA 1
ATOM 1294 C C . PHE A 1 167 ? -12.785 0.367 7.545 1.00 91.00 167 PHE A C 1
ATOM 1296 O O . PHE A 1 167 ? -11.893 0.625 6.737 1.00 91.00 167 PHE A O 1
ATOM 1303 N N . PHE A 1 168 ? -13.970 -0.122 7.175 1.00 93.00 168 PHE A N 1
ATOM 1304 C CA . PHE A 1 168 ? -14.304 -0.422 5.788 1.00 93.00 168 PHE A CA 1
ATOM 1305 C C . PHE A 1 168 ? -14.354 0.848 4.942 1.00 93.00 168 PHE A C 1
ATOM 1307 O O . PHE A 1 168 ? -13.730 0.893 3.889 1.00 93.00 168 PHE A O 1
ATOM 1314 N N . CYS A 1 169 ? -15.022 1.905 5.414 1.00 92.38 169 CYS A N 1
ATOM 1315 C CA . CYS A 1 169 ? -15.082 3.188 4.715 1.00 92.38 169 CYS A CA 1
ATOM 1316 C C . CYS A 1 169 ? -13.694 3.818 4.557 1.00 92.38 169 CYS A C 1
ATOM 1318 O O . CYS A 1 169 ? -13.361 4.283 3.470 1.00 92.38 169 CYS A O 1
ATOM 1320 N N . ILE A 1 170 ? -12.866 3.793 5.607 1.00 89.56 170 ILE A N 1
ATOM 1321 C CA . ILE A 1 170 ? -11.483 4.291 5.546 1.00 89.56 170 ILE A CA 1
ATOM 1322 C C . ILE A 1 170 ? -10.679 3.503 4.501 1.00 89.56 170 ILE A C 1
ATOM 1324 O O . ILE A 1 170 ? -10.070 4.095 3.608 1.00 89.56 170 ILE A O 1
ATOM 1328 N N . GLY A 1 171 ? -10.727 2.168 4.561 1.00 86.81 171 GLY A N 1
ATOM 1329 C CA . GLY A 1 171 ? -10.035 1.305 3.603 1.00 86.81 171 GLY A CA 1
ATOM 1330 C C . GLY A 1 171 ? -10.532 1.493 2.167 1.00 86.81 171 GLY A C 1
ATOM 1331 O O . GLY A 1 171 ? -9.731 1.530 1.232 1.00 86.81 171 GLY A O 1
ATOM 1332 N N . PHE A 1 172 ? -11.839 1.683 1.986 1.00 89.50 172 PHE A N 1
ATOM 1333 C CA . PHE A 1 172 ? -12.457 1.911 0.684 1.00 89.50 172 PHE A CA 1
ATOM 1334 C C . PHE A 1 172 ? -12.060 3.263 0.081 1.00 89.50 172 PHE A C 1
ATOM 1336 O O . PHE A 1 172 ? -11.720 3.322 -1.098 1.00 89.50 172 PHE A O 1
ATOM 1343 N N . ILE A 1 173 ? -12.005 4.332 0.883 1.00 88.38 173 ILE A N 1
ATOM 1344 C CA . ILE A 1 173 ? -11.472 5.633 0.445 1.00 88.38 173 ILE A CA 1
ATOM 1345 C C . ILE A 1 173 ? -10.017 5.480 -0.013 1.00 88.38 173 ILE A C 1
ATOM 1347 O O . ILE A 1 173 ? -9.655 5.953 -1.090 1.00 88.38 173 ILE A O 1
ATOM 1351 N N . GLY A 1 174 ? -9.191 4.761 0.753 1.00 82.31 174 GLY A N 1
ATOM 1352 C CA . GLY A 1 174 ? -7.808 4.474 0.367 1.00 82.31 174 GLY A CA 1
ATOM 1353 C C . GLY A 1 174 ? -7.692 3.699 -0.953 1.00 82.31 174 GLY A C 1
ATOM 1354 O O . GLY A 1 174 ? -6.769 3.942 -1.740 1.00 82.31 174 GLY A O 1
ATOM 1355 N N . LEU A 1 175 ? -8.629 2.789 -1.230 1.00 84.75 175 LEU A N 1
ATOM 1356 C CA . LEU A 1 175 ? -8.715 2.069 -2.503 1.00 84.75 175 LEU A CA 1
ATOM 1357 C C . LEU A 1 175 ? -9.121 2.990 -3.656 1.00 84.75 175 LEU A C 1
ATOM 1359 O O . LEU A 1 175 ? -8.451 2.976 -4.685 1.00 84.75 175 LEU A O 1
ATOM 1363 N N . LEU A 1 176 ? -10.134 3.839 -3.468 1.00 85.88 176 LEU A N 1
ATOM 1364 C CA . LEU A 1 176 ? -10.568 4.812 -4.475 1.00 85.88 176 LEU A CA 1
ATOM 1365 C C . LEU A 1 176 ? -9.449 5.787 -4.851 1.00 85.88 176 LEU A C 1
ATOM 1367 O O . LEU A 1 176 ? -9.192 5.993 -6.033 1.00 85.88 176 LEU A O 1
ATOM 1371 N N . ILE A 1 177 ? -8.732 6.328 -3.862 1.00 81.62 177 ILE A N 1
ATOM 1372 C CA . ILE A 1 177 ? -7.578 7.206 -4.106 1.00 81.62 177 ILE A CA 1
ATOM 1373 C C . ILE A 1 177 ? -6.506 6.470 -4.919 1.00 81.62 177 ILE A C 1
ATOM 1375 O O . ILE A 1 177 ? -5.944 7.038 -5.851 1.00 81.62 177 ILE A O 1
ATOM 1379 N N . SER A 1 178 ? -6.246 5.196 -4.602 1.00 76.81 178 SER A N 1
ATOM 1380 C CA . SER A 1 178 ? -5.265 4.388 -5.342 1.00 76.81 178 SER A CA 1
ATOM 1381 C C . SER A 1 178 ? -5.690 4.172 -6.796 1.00 76.81 178 SER A C 1
ATOM 1383 O O . SER A 1 178 ? -4.853 4.227 -7.689 1.00 76.81 178 SER A O 1
ATOM 1385 N N . PHE A 1 179 ? -6.985 3.959 -7.032 1.00 77.88 179 PHE A N 1
ATOM 1386 C CA . PHE A 1 179 ? -7.536 3.764 -8.369 1.00 77.88 179 PHE A CA 1
ATOM 1387 C C . PHE A 1 179 ? -7.498 5.051 -9.203 1.00 77.88 179 PHE A C 1
ATOM 1389 O O . PHE A 1 179 ? -7.107 5.015 -10.363 1.00 77.88 179 PHE A O 1
ATOM 1396 N N . ILE A 1 180 ? -7.829 6.200 -8.604 1.00 79.69 180 ILE A N 1
ATOM 1397 C CA . ILE A 1 180 ? -7.727 7.513 -9.262 1.00 79.69 180 ILE A CA 1
ATOM 1398 C C . ILE A 1 180 ? -6.268 7.828 -9.605 1.00 79.69 180 ILE A C 1
ATOM 1400 O O . ILE A 1 180 ? -5.980 8.252 -10.719 1.00 79.69 180 ILE A O 1
ATOM 1404 N N . ALA A 1 181 ? -5.343 7.590 -8.671 1.00 71.81 181 ALA A N 1
ATOM 1405 C CA . ALA A 1 181 ? -3.918 7.801 -8.907 1.00 71.81 181 ALA A CA 1
ATOM 1406 C C . ALA A 1 181 ? -3.380 6.913 -10.040 1.00 71.81 181 ALA A C 1
ATOM 1408 O O . ALA A 1 181 ? -2.558 7.373 -10.825 1.00 71.81 181 ALA A O 1
ATOM 1409 N N . TYR A 1 182 ? -3.863 5.670 -10.142 1.00 70.06 182 TYR A N 1
ATOM 1410 C CA . TYR A 1 182 ? -3.531 4.778 -11.250 1.00 70.06 182 TYR A CA 1
ATOM 1411 C C . TYR A 1 182 ? -4.114 5.258 -12.585 1.00 70.06 182 TYR A C 1
ATOM 1413 O O . TYR A 1 182 ? -3.403 5.299 -13.576 1.00 70.06 182 TYR A O 1
ATOM 1421 N N . ALA A 1 183 ? -5.384 5.669 -12.610 1.00 70.00 183 ALA A N 1
ATOM 1422 C CA . ALA A 1 183 ? -6.054 6.130 -13.828 1.00 70.00 183 ALA A CA 1
ATOM 1423 C C . ALA A 1 183 ? -5.456 7.422 -14.420 1.00 70.00 183 ALA A C 1
ATOM 1425 O O . ALA A 1 183 ? -5.686 7.728 -15.587 1.00 70.00 183 ALA A O 1
ATOM 1426 N N . LEU A 1 184 ? -4.718 8.194 -13.616 1.00 64.62 184 LEU A N 1
ATOM 1427 C CA . LEU A 1 184 ? -4.006 9.401 -14.046 1.00 64.62 184 LEU A CA 1
ATOM 1428 C C . LEU A 1 184 ? -2.623 9.111 -14.666 1.00 64.62 184 LEU A C 1
ATOM 1430 O O . LEU A 1 184 ? -1.969 10.053 -15.118 1.00 64.62 184 LEU A O 1
ATOM 1434 N N . TRP A 1 185 ? -2.179 7.850 -14.678 1.00 55.09 185 TRP A N 1
ATOM 1435 C CA . TRP A 1 185 ? -0.919 7.379 -15.267 1.00 55.09 185 TRP A CA 1
ATOM 1436 C C . TRP A 1 185 ? -1.175 6.682 -16.613 1.00 55.09 185 TRP A C 1
ATOM 1438 O O . TRP A 1 185 ? -0.512 7.008 -17.629 1.00 55.09 185 TRP A O 1
#

pLDDT: mean 82.12, std 8.37, range [51.16, 93.31]